Protein AF-A0A4S5CFY2-F1 (afdb_monomer_lite)

Radius of gyration: 29.27 Å; chains: 1; bounding box: 103×54×63 Å

Sequence (196 aa):
MADNGTVHVEPMIAIVEYEGNVALDVEEEQDSEFQDVDRPWKPESIRVATKTFSLRNMLDAIDEGSLDLAPDFQRLQVWKPVQKARLIESVLLQIPLPAFYFAEDRDGTLRVVDGVQRLTTIHDFVRGGSGGSGGFSLEGLAYIDDVTGKHFEELPALWQRRLHNTQIVANVIDPSTPRPVMLDIFKRINTGGTPL

Organism: NCBI:txid2699483

Foldseek 3Di:
DDDDDDDDDDDDDDDDDDDDDDDPPPPPPPPPPPPPPVDVDDPVLWDKDKDKDFLLVLLVCVVVVLEALPPPPDPDDQDDLQRLLVLLVCLLVLPADPAWEWEAAPVRRIYTLPCSNVSLSLNCQQVNPPPDPFHAARDDDDPDPPRHRHGLVRDDPVSNVSNRRRMHIYIYIYNSRDPVVVVVVSVCVVVVNDDD

pLDDT: mean 77.84, std 23.58, range [28.69, 98.44]

Secondary structure (DSSP, 8-state):
---------------------------------------SS-GGG--EEEEEEEHHHHHHHHHTTSEE--GGG--PPPPPHHHHHHHHHHHHTTPPPPPEEEEE-TTS-EEEEE-HHHHHHHHHHHH--TTSSS-----S-SS-GGGTT--GGGS-HHHHHHHHHPEEEEEEE-TTS-HHHHHHHHHHHHTTT---

InterPro domains:
  IPR004919 GmrSD restriction endonucleases, N-terminal domain [PF03235] (57-196)

Structure (mmCIF, N/CA/C/O backbone):
data_AF-A0A4S5CFY2-F1
#
_entry.id   AF-A0A4S5CFY2-F1
#
loop_
_atom_site.group_PDB
_atom_site.id
_atom_site.type_symbol
_atom_site.label_atom_id
_atom_site.label_alt_id
_atom_site.label_comp_id
_atom_site.label_asym_id
_atom_site.label_entity_id
_atom_site.label_seq_id
_atom_site.pdbx_PDB_ins_code
_atom_site.Cartn_x
_atom_site.Cartn_y
_atom_site.Cartn_z
_atom_site.occupancy
_atom_site.B_iso_or_equiv
_atom_site.auth_seq_id
_atom_site.auth_comp_id
_atom_site.auth_asym_id
_atom_site.auth_atom_id
_atom_site.pdbx_PDB_model_num
ATOM 1 N N . MET A 1 1 ? -83.612 -22.049 -28.871 1.00 39.78 1 MET A N 1
ATOM 2 C CA . MET A 1 1 ? -83.873 -21.788 -30.301 1.00 39.78 1 MET A CA 1
ATOM 3 C C . MET A 1 1 ? -82.812 -20.816 -30.778 1.00 39.78 1 MET A C 1
ATOM 5 O O . MET A 1 1 ? -82.818 -19.712 -30.261 1.00 39.78 1 MET A O 1
ATOM 9 N N . ALA A 1 2 ? -81.954 -21.287 -31.695 1.00 41.00 2 ALA A N 1
ATOM 10 C CA . ALA A 1 2 ? -81.025 -20.564 -32.582 1.00 41.00 2 ALA A CA 1
ATOM 11 C C . ALA A 1 2 ? -79.963 -19.621 -31.965 1.00 41.00 2 ALA A C 1
ATOM 13 O O . ALA A 1 2 ? -80.229 -18.941 -30.988 1.00 41.00 2 ALA A O 1
ATOM 14 N N . ASP A 1 3 ? -78.769 -19.434 -32.525 1.00 38.12 3 ASP A N 1
ATOM 15 C CA . ASP A 1 3 ? -77.909 -20.171 -33.467 1.00 38.12 3 ASP A CA 1
ATOM 16 C C . ASP A 1 3 ? -76.586 -19.369 -33.545 1.00 38.12 3 ASP A C 1
ATOM 18 O O . ASP A 1 3 ? -76.590 -18.157 -33.331 1.00 38.12 3 ASP A O 1
ATOM 22 N N . ASN A 1 4 ? -75.500 -20.098 -33.798 1.00 36.22 4 ASN A N 1
ATOM 23 C CA . ASN A 1 4 ? -74.115 -19.773 -34.156 1.00 36.22 4 ASN A CA 1
ATOM 24 C C . ASN A 1 4 ? -73.651 -18.302 -34.207 1.00 36.22 4 ASN A C 1
ATOM 26 O O . ASN A 1 4 ? -74.185 -17.481 -34.943 1.00 36.22 4 ASN A O 1
ATOM 30 N N . GLY A 1 5 ? -72.555 -17.916 -33.547 1.00 38.34 5 GLY A N 1
ATOM 31 C CA . GLY A 1 5 ? -71.385 -18.727 -33.182 1.00 38.34 5 GLY A CA 1
ATOM 32 C C . GLY A 1 5 ? -70.282 -18.547 -34.224 1.00 38.34 5 GLY A C 1
ATOM 33 O O . GLY A 1 5 ? -70.338 -19.093 -35.318 1.00 38.34 5 GLY A O 1
ATOM 34 N N . THR A 1 6 ? -69.323 -17.706 -33.854 1.00 40.38 6 THR A N 1
ATOM 35 C CA . THR A 1 6 ? -68.159 -17.205 -34.587 1.00 40.38 6 THR A CA 1
ATOM 36 C C . THR A 1 6 ? -67.367 -18.264 -35.365 1.00 40.38 6 THR A C 1
ATOM 38 O O . THR A 1 6 ? -67.140 -19.376 -34.897 1.00 40.38 6 THR A O 1
ATOM 41 N N . VAL A 1 7 ? -66.910 -17.862 -36.553 1.00 38.22 7 VAL A N 1
ATOM 42 C CA . VAL A 1 7 ? -66.154 -18.644 -37.542 1.00 38.22 7 VAL A CA 1
ATOM 43 C C . VAL A 1 7 ? -64.839 -19.204 -36.980 1.00 38.22 7 VAL A C 1
ATOM 45 O O . VAL A 1 7 ? -63.978 -18.462 -36.512 1.00 38.22 7 VAL A O 1
ATOM 48 N N . HIS A 1 8 ? -64.701 -20.525 -37.108 1.00 35.28 8 HIS A N 1
ATOM 49 C CA . HIS A 1 8 ? -63.475 -21.313 -36.995 1.00 35.28 8 HIS A CA 1
ATOM 50 C C . HIS A 1 8 ? -62.534 -21.085 -38.182 1.00 35.28 8 HIS A C 1
ATOM 52 O O . HIS A 1 8 ? -62.985 -21.083 -39.324 1.00 35.28 8 HIS A O 1
ATOM 58 N N . VAL A 1 9 ? -61.227 -21.077 -37.913 1.00 35.03 9 VAL A N 1
ATOM 59 C CA . VAL A 1 9 ? -60.202 -21.632 -38.812 1.00 35.03 9 VAL A CA 1
ATOM 60 C C . VAL A 1 9 ? -58.998 -22.073 -37.977 1.00 35.03 9 VAL A C 1
ATOM 62 O O . VAL A 1 9 ? -58.239 -21.246 -37.484 1.00 35.03 9 VAL A O 1
ATOM 65 N N . GLU A 1 10 ? -58.826 -23.385 -37.828 1.00 42.44 10 GLU A N 1
ATOM 66 C CA . GLU A 1 10 ? -57.512 -23.994 -37.594 1.00 42.44 10 GLU A CA 1
ATOM 67 C C . GLU A 1 10 ? -56.981 -24.540 -38.922 1.00 42.44 10 GLU A C 1
ATOM 69 O O . GLU A 1 10 ? -57.774 -24.945 -39.779 1.00 42.44 10 GLU A O 1
ATOM 74 N N . PRO A 1 11 ? -55.653 -24.663 -39.061 1.00 35.09 11 PRO A N 1
ATOM 75 C CA . PRO A 1 11 ? -55.142 -25.833 -39.755 1.00 35.09 11 PRO A CA 1
ATOM 76 C C . PRO A 1 11 ? -54.001 -26.530 -38.997 1.00 35.09 11 PRO A C 1
ATOM 78 O O . PRO A 1 11 ? -52.896 -26.019 -38.864 1.00 35.09 11 PRO A O 1
ATOM 81 N N . MET A 1 12 ? -54.324 -27.741 -38.545 1.00 30.17 12 MET A N 1
ATOM 82 C CA . MET A 1 12 ? -53.720 -29.016 -38.955 1.00 30.17 12 MET A CA 1
ATOM 83 C C . MET A 1 12 ? -52.194 -29.190 -38.831 1.00 30.17 12 MET A C 1
ATOM 85 O O . MET A 1 12 ? -51.410 -28.774 -39.680 1.00 30.17 12 MET A O 1
ATOM 89 N N . ILE A 1 13 ? -51.811 -29.950 -37.801 1.00 33.41 13 ILE A N 1
ATOM 90 C CA . ILE A 1 13 ? -50.496 -30.575 -37.616 1.00 33.41 13 ILE A CA 1
ATOM 91 C C . ILE A 1 13 ? -50.335 -31.737 -38.609 1.00 33.41 13 ILE A C 1
ATOM 93 O O . ILE A 1 13 ? -51.188 -32.623 -38.665 1.00 33.41 13 ILE A O 1
ATOM 97 N N . ALA A 1 14 ? -49.203 -31.780 -39.315 1.00 31.36 14 ALA A N 1
ATOM 98 C CA . ALA A 1 14 ? -48.684 -32.981 -39.965 1.00 31.36 14 ALA A CA 1
ATOM 99 C C . ALA A 1 14 ? -47.208 -33.178 -39.572 1.00 31.36 14 ALA A C 1
ATOM 101 O O . ALA A 1 14 ? -46.390 -32.270 -39.694 1.00 31.36 14 ALA A O 1
ATOM 102 N N . ILE A 1 15 ? -46.923 -34.365 -39.036 1.00 32.56 15 ILE A N 1
ATOM 103 C CA . ILE A 1 15 ? -45.613 -34.908 -38.636 1.00 32.56 15 ILE A CA 1
ATOM 104 C C . ILE A 1 15 ? -44.914 -35.487 -39.883 1.00 32.56 15 ILE A C 1
ATOM 106 O O . ILE A 1 15 ? -45.636 -35.822 -40.821 1.00 32.56 15 ILE A O 1
ATOM 110 N N . VAL A 1 16 ? -43.574 -35.661 -39.820 1.00 30.72 16 VAL A N 1
ATOM 111 C CA . VAL A 1 16 ? -42.619 -36.454 -40.664 1.00 30.72 16 VAL A CA 1
ATOM 112 C C . VAL A 1 16 ? -41.508 -35.512 -41.178 1.00 30.72 16 VAL A C 1
ATOM 114 O O . VAL A 1 16 ? -41.831 -34.469 -41.726 1.00 30.72 16 VAL A O 1
ATOM 117 N N . GLU A 1 17 ? -40.191 -35.713 -41.052 1.00 28.69 17 GLU A N 1
ATOM 118 C CA . GLU A 1 17 ? -39.289 -36.754 -40.528 1.00 28.69 17 GLU A CA 1
ATOM 119 C C . GLU A 1 17 ? -37.898 -36.098 -40.319 1.00 28.69 17 GLU A C 1
ATOM 121 O O . GLU A 1 17 ? -37.585 -35.085 -40.946 1.00 28.69 17 GLU A O 1
ATOM 126 N N . TYR A 1 18 ? -37.069 -36.658 -39.433 1.00 35.78 18 TYR A N 1
ATOM 127 C CA . TYR A 1 18 ? -35.682 -36.239 -39.185 1.00 35.78 18 TYR A CA 1
ATOM 128 C C . TYR A 1 18 ? -34.726 -37.105 -40.030 1.00 35.78 18 TYR A C 1
ATOM 130 O O . TYR A 1 18 ? -34.532 -38.273 -39.710 1.00 35.78 18 TYR A O 1
ATOM 138 N N . GLU A 1 19 ? -34.089 -36.524 -41.044 1.00 30.17 19 GLU A N 1
ATOM 139 C CA . GLU A 1 19 ? -32.848 -36.989 -41.694 1.00 30.17 19 GLU A CA 1
ATOM 140 C C . GLU A 1 19 ? -32.108 -35.699 -42.096 1.00 30.17 19 GLU A C 1
ATOM 142 O O . GLU A 1 19 ? -32.717 -34.795 -42.651 1.00 30.17 19 GLU A O 1
ATOM 147 N N . GLY A 1 20 ? -30.857 -35.404 -41.759 1.00 29.56 20 GLY A N 1
ATOM 148 C CA . GLY A 1 20 ? -29.651 -36.214 -41.749 1.00 29.56 20 GLY A CA 1
ATOM 149 C C . GLY A 1 20 ? -28.564 -35.335 -42.390 1.00 29.56 20 GLY A C 1
ATOM 150 O O . GLY A 1 20 ? -28.693 -34.962 -43.547 1.00 29.56 20 GLY A O 1
ATOM 151 N N . ASN A 1 21 ? -27.538 -34.966 -41.615 1.00 36.97 21 ASN A N 1
ATOM 152 C CA . ASN A 1 21 ? -26.293 -34.285 -42.011 1.00 36.97 21 ASN A CA 1
ATOM 153 C C . ASN A 1 21 ? -26.379 -33.082 -42.973 1.00 36.97 21 ASN A C 1
ATOM 155 O O . ASN A 1 21 ? -26.240 -33.226 -44.185 1.00 36.97 21 ASN A O 1
ATOM 159 N N . VAL A 1 22 ? -26.368 -31.874 -42.404 1.00 32.06 22 VAL A N 1
ATOM 160 C CA . VAL A 1 22 ? -25.706 -30.732 -43.049 1.00 32.06 22 VAL A CA 1
ATOM 161 C C . VAL A 1 22 ? -24.444 -30.458 -42.245 1.00 32.06 22 VAL A C 1
ATOM 163 O O . VAL A 1 22 ? -24.507 -30.241 -41.035 1.00 32.06 22 VAL A O 1
ATOM 166 N N . ALA A 1 23 ? -23.300 -30.597 -42.911 1.00 32.75 23 ALA A N 1
ATOM 167 C CA . ALA A 1 23 ? -21.992 -30.294 -42.363 1.00 32.75 23 ALA A CA 1
ATOM 168 C C . ALA A 1 23 ? -22.003 -28.885 -41.754 1.00 32.75 23 ALA A C 1
ATOM 170 O O . ALA A 1 23 ? -22.494 -27.945 -42.374 1.00 32.75 23 ALA A O 1
ATOM 171 N N . LEU A 1 24 ? -21.488 -28.766 -40.531 1.00 30.75 24 LEU A N 1
ATOM 172 C CA . LEU A 1 24 ? -21.110 -27.480 -39.964 1.00 30.75 24 LEU A CA 1
ATOM 173 C C . LEU A 1 24 ? -20.069 -26.876 -40.907 1.00 30.75 24 LEU A C 1
ATOM 175 O O . LEU A 1 24 ? -18.972 -27.427 -41.026 1.00 30.75 24 LEU A O 1
ATOM 179 N N . ASP A 1 25 ? -20.438 -25.792 -41.587 1.00 33.50 25 ASP A N 1
ATOM 180 C CA . ASP A 1 25 ? -19.475 -24.867 -42.170 1.00 33.50 25 ASP A CA 1
ATOM 181 C C . ASP A 1 25 ? -18.552 -24.445 -41.027 1.00 33.50 25 ASP A C 1
ATOM 183 O O . ASP A 1 25 ? -18.948 -23.751 -40.088 1.00 33.50 25 ASP A O 1
ATOM 187 N N . VAL A 1 26 ? -17.329 -24.964 -41.064 1.00 40.78 26 VAL A N 1
ATOM 188 C CA . VAL A 1 26 ? -16.220 -24.398 -40.316 1.00 40.78 26 VAL A CA 1
ATOM 189 C C . VAL A 1 26 ? -15.984 -23.065 -41.001 1.00 40.78 26 VAL A C 1
ATOM 191 O O . VAL A 1 26 ? -15.427 -23.032 -42.095 1.00 40.78 26 VAL A O 1
ATOM 194 N N . GLU A 1 27 ? -16.500 -21.986 -40.415 1.00 41.28 27 GLU A N 1
ATOM 195 C CA . GLU A 1 27 ? -16.081 -20.643 -40.791 1.00 41.28 27 GLU A CA 1
ATOM 196 C C . GLU A 1 27 ? -14.554 -20.637 -40.677 1.00 41.28 27 GLU A C 1
ATOM 198 O O . GLU A 1 27 ? -14.007 -20.747 -39.578 1.00 41.28 27 GLU A O 1
ATOM 203 N N . GLU A 1 28 ? -13.869 -20.639 -41.824 1.00 37.28 28 GLU A N 1
ATOM 204 C CA . GLU A 1 28 ? -12.432 -20.417 -41.884 1.00 37.28 28 GLU A CA 1
ATOM 205 C C . GLU A 1 28 ? -12.190 -19.092 -41.165 1.00 37.28 28 GLU A C 1
ATOM 207 O O . GLU A 1 28 ? -12.594 -18.030 -41.650 1.00 37.28 28 GLU A O 1
ATOM 212 N N . GLU A 1 29 ? -11.589 -19.163 -39.974 1.00 40.69 29 GLU A N 1
ATOM 213 C CA . GLU A 1 29 ? -11.005 -18.001 -39.326 1.00 40.69 29 GLU A CA 1
ATOM 214 C C . GLU A 1 29 ? -10.079 -17.387 -40.372 1.00 40.69 29 GLU A C 1
ATOM 216 O O . GLU A 1 29 ? -9.045 -17.958 -40.715 1.00 40.69 29 GLU A O 1
ATOM 221 N N . GLN A 1 30 ? -10.503 -16.263 -40.959 1.00 34.03 30 GLN A N 1
ATOM 222 C CA . GLN A 1 30 ? -9.609 -15.442 -41.752 1.00 34.03 30 GLN A CA 1
ATOM 223 C C . GLN A 1 30 ? -8.454 -15.121 -40.821 1.00 34.03 30 GLN A C 1
ATOM 225 O O . GLN A 1 30 ? -8.627 -14.343 -39.880 1.00 34.03 30 GLN A O 1
ATOM 230 N N . ASP A 1 31 ? -7.313 -15.762 -41.074 1.00 37.12 31 ASP A N 1
ATOM 231 C CA . ASP A 1 31 ? -6.012 -15.359 -40.575 1.00 37.12 31 ASP A CA 1
ATOM 232 C C . ASP A 1 31 ? -5.905 -13.868 -40.882 1.00 37.12 31 ASP A C 1
ATOM 234 O O . ASP A 1 31 ? -5.580 -13.457 -42.000 1.00 37.12 31 ASP A O 1
ATOM 238 N N . SER A 1 32 ? -6.275 -13.030 -39.910 1.00 42.88 32 SER A N 1
ATOM 239 C CA . SER A 1 32 ? -6.031 -11.609 -40.005 1.00 42.88 32 SER A CA 1
ATOM 240 C C . SER A 1 32 ? -4.520 -11.525 -40.040 1.00 42.88 32 SER A C 1
ATOM 242 O O . SER A 1 32 ? -3.878 -11.785 -39.019 1.00 42.88 32 SER A O 1
ATOM 244 N N . GLU A 1 33 ? -3.955 -11.264 -41.219 1.00 38.41 33 GLU A N 1
ATOM 245 C CA . GLU A 1 33 ? -2.540 -10.967 -41.370 1.00 38.41 33 GLU A CA 1
ATOM 246 C C . GLU A 1 33 ? -2.195 -9.994 -40.246 1.00 38.41 33 GLU A C 1
ATOM 248 O O . GLU A 1 33 ? -2.702 -8.868 -40.211 1.00 38.41 33 GLU A O 1
ATOM 253 N N . PHE A 1 34 ? -1.423 -10.466 -39.261 1.00 40.75 34 PHE A N 1
ATOM 254 C CA . PHE A 1 34 ? -0.903 -9.611 -38.212 1.00 40.75 34 PHE A CA 1
ATOM 255 C C . PHE A 1 34 ? -0.068 -8.578 -38.949 1.00 40.75 34 PHE A C 1
ATOM 257 O O . PHE A 1 34 ? 1.063 -8.865 -39.335 1.00 40.75 34 PHE A O 1
ATOM 264 N N . GLN A 1 35 ? -0.654 -7.409 -39.214 1.00 40.81 35 GLN A N 1
ATOM 265 C CA . GLN A 1 35 ? 0.075 -6.301 -39.797 1.00 40.81 35 GLN A CA 1
ATOM 266 C C . GLN A 1 35 ? 1.290 -6.114 -38.907 1.00 40.81 35 GLN A C 1
ATOM 268 O O . GLN A 1 35 ? 1.146 -5.963 -37.687 1.00 40.81 35 GLN A O 1
ATOM 273 N N . ASP A 1 36 ? 2.468 -6.223 -39.513 1.00 45.03 36 ASP A N 1
ATOM 274 C CA . ASP A 1 36 ? 3.749 -6.039 -38.855 1.00 45.03 36 ASP A CA 1
ATOM 275 C C . ASP A 1 36 ? 3.819 -4.554 -38.487 1.00 45.03 36 ASP A C 1
ATOM 277 O O . ASP A 1 36 ? 4.332 -3.705 -39.215 1.00 45.03 36 ASP A O 1
ATOM 281 N N . VAL A 1 37 ? 3.126 -4.201 -37.402 1.00 55.09 37 VAL A N 1
ATOM 282 C CA . VAL A 1 37 ? 3.200 -2.882 -36.799 1.00 55.09 37 VAL A CA 1
ATOM 283 C C . VAL A 1 37 ? 4.671 -2.749 -36.468 1.00 55.09 37 VAL A C 1
ATOM 285 O O . VAL A 1 37 ? 5.175 -3.588 -35.725 1.00 55.09 37 VAL A O 1
ATOM 288 N N . ASP A 1 38 ? 5.352 -1.768 -37.053 1.00 53.12 38 ASP A N 1
ATOM 289 C CA . ASP A 1 38 ? 6.770 -1.502 -36.824 1.00 53.12 38 ASP A CA 1
ATOM 290 C C . ASP A 1 38 ? 6.980 -1.255 -35.321 1.00 53.12 38 ASP A C 1
ATOM 292 O O . ASP A 1 38 ? 6.804 -0.151 -34.802 1.00 53.12 38 ASP A O 1
ATOM 296 N N . ARG A 1 39 ? 7.196 -2.342 -34.573 1.00 62.66 39 ARG A N 1
ATOM 297 C CA . ARG A 1 39 ? 7.362 -2.337 -33.126 1.00 62.66 39 ARG A CA 1
ATOM 298 C C . ARG A 1 39 ? 8.851 -2.127 -32.905 1.00 62.66 39 ARG A C 1
ATOM 300 O O . ARG A 1 39 ? 9.627 -3.035 -33.201 1.00 62.66 39 ARG A O 1
ATOM 307 N N . PRO A 1 40 ? 9.290 -1.005 -32.308 1.00 67.50 40 PRO A N 1
ATOM 308 C CA . PRO A 1 40 ? 10.708 -0.775 -32.034 1.00 67.50 40 PRO A CA 1
ATOM 309 C C . PRO A 1 40 ? 11.290 -1.709 -30.949 1.00 67.50 40 PRO A C 1
ATOM 311 O O . PRO A 1 40 ? 12.369 -1.455 -30.416 1.00 67.50 40 PRO A O 1
ATOM 314 N N . TRP A 1 41 ? 10.585 -2.783 -30.583 1.00 74.56 41 TRP A N 1
ATOM 315 C CA . TRP A 1 41 ? 10.966 -3.762 -29.575 1.00 74.56 41 TRP A CA 1
ATOM 316 C C . TRP A 1 41 ? 10.485 -5.160 -29.960 1.00 74.56 41 TRP A C 1
ATOM 318 O O . TRP A 1 41 ? 9.468 -5.333 -30.631 1.00 74.56 41 TRP A O 1
ATOM 328 N N . LYS A 1 42 ? 11.184 -6.175 -29.449 1.00 78.88 42 LYS A N 1
ATOM 329 C CA . LYS A 1 42 ? 10.779 -7.573 -29.605 1.00 78.88 42 LYS A CA 1
ATOM 330 C C . LYS A 1 42 ? 9.993 -8.059 -28.380 1.00 78.88 42 LYS A C 1
ATOM 332 O O . LYS A 1 42 ? 10.368 -7.678 -27.265 1.00 78.88 42 LYS A O 1
ATOM 337 N N . PRO A 1 43 ? 8.941 -8.884 -28.525 1.00 77.38 43 PRO A N 1
ATOM 338 C CA . PRO A 1 43 ? 8.153 -9.388 -27.394 1.00 77.38 43 PRO A CA 1
ATOM 339 C C . PRO A 1 43 ? 8.980 -10.062 -26.287 1.00 77.38 43 PRO A C 1
ATOM 341 O O . PRO A 1 43 ? 8.668 -9.911 -25.110 1.00 77.38 43 PRO A O 1
ATOM 344 N N . GLU A 1 44 ? 10.084 -10.726 -26.634 1.00 81.75 44 GLU A N 1
ATOM 345 C CA . GLU A 1 44 ? 10.959 -11.454 -25.698 1.00 81.75 44 GLU A CA 1
ATOM 346 C C . GLU A 1 44 ? 11.750 -10.522 -24.764 1.00 81.75 44 GLU A C 1
ATOM 348 O O . GLU A 1 44 ? 12.375 -10.972 -23.803 1.00 81.75 44 GLU A O 1
ATOM 353 N N . SER A 1 45 ? 11.742 -9.216 -25.046 1.00 83.94 45 SER A N 1
ATOM 354 C CA . SER A 1 45 ? 12.340 -8.196 -24.179 1.00 83.94 45 SER A CA 1
ATOM 355 C C . SER A 1 45 ? 11.440 -7.789 -23.008 1.00 83.94 45 SER A C 1
ATOM 357 O O . SER A 1 45 ? 11.904 -7.089 -22.113 1.00 83.94 45 SER A O 1
ATOM 359 N N . ILE A 1 46 ? 10.176 -8.228 -22.983 1.00 87.88 46 ILE A N 1
ATOM 360 C CA . ILE A 1 46 ? 9.243 -7.943 -21.890 1.00 87.88 46 ILE A CA 1
ATOM 361 C C . ILE A 1 46 ? 9.481 -8.939 -20.762 1.00 87.88 46 ILE A C 1
ATOM 363 O O . ILE A 1 46 ? 9.301 -10.144 -20.933 1.00 87.88 46 ILE A O 1
ATOM 367 N N . ARG A 1 47 ? 9.854 -8.434 -19.586 1.00 91.69 47 ARG A N 1
ATOM 368 C CA . ARG A 1 47 ? 10.083 -9.262 -18.399 1.00 91.69 47 ARG A CA 1
ATOM 369 C C . ARG A 1 47 ? 9.257 -8.740 -17.235 1.00 91.69 47 ARG A C 1
ATOM 371 O O . ARG A 1 47 ? 9.440 -7.610 -16.789 1.00 91.69 47 ARG A O 1
ATOM 378 N N . VAL A 1 48 ? 8.355 -9.586 -16.747 1.00 93.50 48 VAL A N 1
ATOM 379 C CA . VAL A 1 48 ? 7.514 -9.318 -15.579 1.00 93.50 48 VAL A CA 1
ATOM 380 C C . VAL A 1 48 ? 7.632 -10.498 -14.626 1.00 93.50 48 VAL A C 1
ATOM 382 O O . VAL A 1 48 ? 7.464 -11.644 -15.042 1.00 93.50 48 VAL A O 1
ATOM 385 N N . ALA A 1 49 ? 7.920 -10.226 -13.358 1.00 95.69 49 ALA A N 1
ATOM 386 C CA . ALA A 1 49 ? 7.999 -11.237 -12.312 1.00 95.69 49 ALA A CA 1
ATOM 387 C C . ALA A 1 49 ? 6.940 -10.981 -11.240 1.00 95.69 49 ALA A C 1
ATOM 389 O O . ALA A 1 49 ? 6.794 -9.860 -10.757 1.00 95.69 49 ALA A O 1
ATOM 390 N N . THR A 1 50 ? 6.229 -12.025 -10.822 1.00 97.12 50 THR A N 1
ATOM 391 C CA . THR A 1 50 ? 5.329 -11.940 -9.670 1.00 97.12 50 THR A CA 1
ATOM 392 C C . THR A 1 50 ? 6.140 -12.081 -8.383 1.00 97.12 50 THR A C 1
ATOM 394 O O . THR A 1 50 ? 6.811 -13.089 -8.168 1.00 97.12 50 THR A O 1
ATOM 397 N N . LYS A 1 51 ? 6.083 -11.061 -7.526 1.00 97.56 51 LYS A N 1
ATOM 398 C CA . LYS A 1 51 ? 6.743 -10.993 -6.217 1.00 97.56 51 LYS A CA 1
ATOM 399 C C . LYS A 1 51 ? 5.686 -10.803 -5.122 1.00 97.56 51 LYS A C 1
ATOM 401 O O . LYS A 1 51 ? 4.601 -10.274 -5.371 1.00 97.56 51 LYS A O 1
ATOM 406 N N . THR A 1 52 ? 5.999 -11.225 -3.902 1.00 97.75 52 THR A N 1
ATOM 407 C CA . THR A 1 52 ? 5.160 -10.991 -2.718 1.00 97.75 52 THR A CA 1
ATOM 408 C C . THR A 1 52 ? 5.881 -10.092 -1.730 1.00 97.75 52 THR A C 1
ATOM 410 O O . THR A 1 52 ? 7.063 -10.306 -1.465 1.00 97.75 52 THR A O 1
ATOM 413 N N . PHE A 1 53 ? 5.164 -9.133 -1.153 1.00 97.94 53 PHE A N 1
ATOM 414 C CA . PHE A 1 53 ? 5.711 -8.193 -0.179 1.00 97.94 53 PHE A CA 1
ATOM 415 C C . PHE A 1 53 ? 4.823 -8.127 1.056 1.00 97.94 53 PHE A C 1
ATOM 417 O O . PHE A 1 53 ? 3.599 -8.115 0.933 1.00 97.94 53 PHE A O 1
ATOM 424 N N . SER A 1 54 ? 5.413 -8.023 2.249 1.00 98.44 54 SER A N 1
ATOM 425 C CA . SER A 1 54 ? 4.625 -7.651 3.425 1.00 98.44 54 SER A CA 1
ATOM 426 C C . SER A 1 54 ? 4.242 -6.173 3.351 1.00 98.44 54 SER A C 1
ATOM 428 O O . SER A 1 54 ? 5.020 -5.356 2.853 1.00 98.44 54 SER A O 1
ATOM 430 N N . LEU A 1 55 ? 3.076 -5.805 3.889 1.00 98.25 55 LEU A N 1
ATOM 431 C CA . LEU A 1 55 ? 2.704 -4.394 3.994 1.00 98.25 55 LEU A CA 1
ATOM 432 C C . LEU A 1 55 ? 3.739 -3.610 4.799 1.00 98.25 55 LEU A C 1
ATOM 434 O O . LEU A 1 55 ? 4.088 -2.516 4.383 1.00 98.25 55 LEU A O 1
ATOM 438 N N . ARG A 1 56 ? 4.301 -4.174 5.879 1.00 98.38 56 ARG A N 1
ATOM 439 C CA . ARG A 1 56 ? 5.414 -3.535 6.602 1.00 98.38 56 ARG A CA 1
ATOM 440 C C . ARG A 1 56 ? 6.562 -3.158 5.665 1.00 98.38 56 ARG A C 1
ATOM 442 O O . ARG A 1 56 ? 6.944 -1.999 5.658 1.00 98.38 56 ARG A O 1
ATOM 449 N N . ASN A 1 57 ? 7.055 -4.094 4.851 1.00 98.44 57 ASN A N 1
ATOM 450 C CA . ASN A 1 57 ? 8.166 -3.802 3.941 1.00 98.44 57 ASN A CA 1
ATOM 451 C C . ASN A 1 57 ? 7.819 -2.714 2.923 1.00 98.44 57 ASN A C 1
ATOM 453 O O . ASN A 1 57 ? 8.682 -1.920 2.584 1.00 98.44 57 ASN A O 1
ATOM 457 N N . MET A 1 58 ? 6.577 -2.666 2.440 1.00 98.25 58 MET A N 1
ATOM 458 C CA . MET A 1 58 ? 6.153 -1.618 1.508 1.00 98.25 58 MET A CA 1
ATOM 459 C C . MET A 1 58 ? 6.041 -0.255 2.178 1.00 98.25 58 MET A C 1
ATOM 461 O O . MET A 1 58 ? 6.423 0.738 1.576 1.00 98.25 58 MET A O 1
ATOM 465 N N . LEU A 1 59 ? 5.547 -0.203 3.415 1.00 97.12 59 LEU A N 1
ATOM 466 C CA . LEU A 1 59 ? 5.493 1.039 4.181 1.00 97.12 59 LEU A CA 1
ATOM 467 C C . LEU A 1 59 ? 6.893 1.571 4.478 1.00 97.12 59 LEU A C 1
ATOM 469 O O . LEU A 1 59 ? 7.152 2.740 4.228 1.00 97.12 59 LEU A O 1
ATOM 473 N N . ASP A 1 60 ? 7.793 0.699 4.930 1.00 97.62 60 ASP A N 1
ATOM 474 C CA . ASP A 1 60 ? 9.182 1.067 5.201 1.00 97.62 60 ASP A CA 1
ATOM 475 C C . ASP A 1 60 ? 9.880 1.529 3.902 1.00 97.62 60 ASP A C 1
ATOM 477 O O . ASP A 1 60 ? 10.551 2.554 3.895 1.00 97.62 60 ASP A O 1
ATOM 481 N N . ALA A 1 61 ? 9.630 0.862 2.767 1.00 97.69 61 ALA A N 1
ATOM 482 C CA . ALA A 1 61 ? 10.170 1.275 1.470 1.00 97.69 61 ALA A CA 1
ATOM 483 C C . ALA A 1 61 ? 9.651 2.647 0.995 1.00 97.69 61 ALA A C 1
ATOM 485 O O . ALA A 1 61 ? 10.392 3.399 0.361 1.00 97.69 61 ALA A O 1
ATOM 486 N N . ILE A 1 62 ? 8.394 2.995 1.298 1.00 96.06 62 ILE A N 1
ATOM 487 C CA . ILE A 1 62 ? 7.849 4.339 1.033 1.00 96.06 62 ILE A CA 1
ATOM 488 C C . ILE A 1 62 ? 8.563 5.370 1.911 1.00 96.06 62 ILE A C 1
ATOM 490 O O . ILE A 1 62 ? 9.006 6.398 1.402 1.00 96.06 62 ILE A O 1
ATOM 494 N N . ASP A 1 63 ? 8.703 5.083 3.208 1.00 94.56 63 ASP A N 1
ATOM 495 C CA . ASP A 1 63 ? 9.354 5.972 4.178 1.00 94.56 63 ASP A CA 1
ATOM 496 C C . ASP A 1 63 ? 10.833 6.228 3.813 1.00 94.56 63 ASP A C 1
ATOM 498 O O . ASP A 1 63 ? 11.336 7.342 3.961 1.00 94.56 63 ASP A O 1
ATOM 502 N N . GLU A 1 64 ? 11.522 5.210 3.293 1.00 95.81 64 GLU A N 1
ATOM 503 C CA . GLU A 1 64 ? 12.918 5.269 2.840 1.00 95.81 64 GLU A CA 1
ATOM 504 C C . GLU A 1 64 ? 13.091 5.879 1.435 1.00 95.81 64 GLU A C 1
ATOM 506 O O . GLU A 1 64 ? 14.215 6.166 1.022 1.00 95.81 64 GLU A O 1
ATOM 511 N N . GLY A 1 65 ? 12.002 6.063 0.682 1.00 94.38 65 GLY A N 1
ATOM 512 C CA . GLY A 1 65 ? 12.034 6.527 -0.709 1.00 94.38 65 GLY A CA 1
ATOM 513 C C . GLY A 1 65 ? 12.491 5.473 -1.726 1.00 94.38 65 GLY A C 1
ATOM 514 O O . GLY A 1 65 ? 12.741 5.813 -2.881 1.00 94.38 65 GLY A O 1
ATOM 515 N N . SER A 1 66 ? 12.589 4.201 -1.329 1.00 96.75 66 SER A N 1
ATOM 516 C CA . SER A 1 66 ? 12.895 3.078 -2.227 1.00 96.75 66 SER A CA 1
ATOM 517 C C . SER A 1 66 ? 11.658 2.541 -2.966 1.00 96.75 66 SER A C 1
ATOM 519 O O . SER A 1 66 ? 11.804 1.810 -3.948 1.00 96.75 66 SER A O 1
ATOM 521 N N . LEU A 1 67 ? 10.449 2.947 -2.549 1.00 96.69 67 LEU A N 1
ATOM 522 C CA . LEU A 1 67 ? 9.188 2.772 -3.274 1.00 96.69 67 LEU A CA 1
ATOM 523 C C . LEU A 1 67 ? 8.524 4.132 -3.555 1.00 96.69 67 LEU A C 1
ATOM 525 O O . LEU A 1 67 ? 7.930 4.752 -2.675 1.00 96.69 67 LEU A O 1
ATOM 529 N N . ASP A 1 68 ? 8.583 4.568 -4.810 1.00 93.25 68 ASP A N 1
ATOM 530 C CA . ASP A 1 68 ? 7.987 5.803 -5.316 1.00 93.25 68 ASP A CA 1
ATOM 531 C C . ASP A 1 68 ? 6.492 5.608 -5.631 1.00 93.25 68 ASP A C 1
ATOM 533 O O . ASP A 1 68 ? 6.112 4.819 -6.505 1.00 93.25 68 ASP A O 1
ATOM 537 N N . LEU A 1 69 ? 5.631 6.360 -4.937 1.00 88.19 69 LEU A N 1
ATOM 538 C CA . LEU A 1 69 ? 4.178 6.372 -5.155 1.00 88.19 69 LEU A CA 1
ATOM 539 C C . LEU A 1 69 ? 3.740 7.177 -6.400 1.00 88.19 69 LEU A C 1
ATOM 541 O O . LEU A 1 69 ? 2.540 7.280 -6.644 1.00 88.19 69 LEU A O 1
ATOM 545 N N . ALA A 1 70 ? 4.678 7.715 -7.192 1.00 70.62 70 ALA A N 1
ATOM 546 C CA . ALA A 1 70 ? 4.485 8.359 -8.499 1.00 70.62 70 ALA A CA 1
ATOM 547 C C . ALA A 1 70 ? 3.216 9.235 -8.619 1.00 70.62 70 ALA A C 1
ATOM 549 O O . ALA A 1 70 ? 2.346 8.965 -9.458 1.00 70.62 70 ALA A O 1
ATOM 550 N N . PRO A 1 71 ? 3.099 10.310 -7.817 1.00 59.03 71 PRO A N 1
ATOM 551 C CA . PRO A 1 71 ? 1.896 11.143 -7.761 1.00 59.03 71 PRO A CA 1
ATOM 552 C C . PRO A 1 71 ? 1.586 11.901 -9.068 1.00 59.03 71 PRO A C 1
ATOM 554 O O . PRO A 1 71 ? 0.447 12.319 -9.272 1.00 59.03 71 PRO A O 1
ATOM 557 N N . ASP A 1 72 ? 2.560 12.054 -9.971 1.00 53.34 72 ASP A N 1
ATOM 558 C CA . ASP A 1 72 ? 2.495 13.035 -11.065 1.00 53.34 72 ASP A CA 1
ATOM 559 C C . ASP A 1 72 ? 1.814 12.550 -12.358 1.00 53.34 72 ASP A C 1
ATOM 561 O O . ASP A 1 72 ? 1.532 13.357 -13.246 1.00 53.34 72 ASP A O 1
ATOM 565 N N . PHE A 1 73 ? 1.512 11.255 -12.503 1.00 49.91 73 PHE A N 1
ATOM 566 C CA . PHE A 1 73 ? 1.051 10.712 -13.792 1.00 49.91 73 PHE A CA 1
ATOM 567 C C . PHE A 1 73 ? -0.467 10.588 -13.957 1.00 49.91 73 PHE A C 1
ATOM 569 O O . PHE A 1 73 ? -0.929 10.227 -15.041 1.00 49.91 73 PHE A O 1
ATOM 576 N N . GLN A 1 74 ? -1.271 10.895 -12.936 1.00 53.34 74 GLN A N 1
ATOM 577 C CA . GLN A 1 74 ? -2.718 10.688 -13.006 1.00 53.34 74 GLN A CA 1
ATOM 578 C C . GLN A 1 74 ? -3.498 11.722 -12.186 1.00 53.34 74 GLN A C 1
ATOM 580 O O . GLN A 1 74 ? -3.194 11.983 -11.025 1.00 53.34 74 GLN A O 1
ATOM 585 N N . ARG A 1 75 ? -4.605 12.236 -12.745 1.00 60.94 75 ARG A N 1
ATOM 586 C CA . ARG A 1 75 ? -5.709 12.795 -11.944 1.00 60.94 75 ARG A CA 1
ATOM 587 C C . ARG A 1 75 ? -6.419 11.636 -11.239 1.00 60.94 75 ARG A C 1
ATOM 589 O O . ARG A 1 75 ? -7.521 11.252 -11.629 1.00 60.94 75 ARG A O 1
ATOM 596 N N . LEU A 1 76 ? -5.760 11.028 -10.255 1.00 63.66 76 LEU A N 1
ATOM 597 C CA . LEU A 1 76 ? -6.366 9.971 -9.457 1.00 63.66 76 LEU A CA 1
ATOM 598 C C . LEU A 1 76 ? -7.574 10.550 -8.725 1.00 63.66 76 LEU A C 1
ATOM 600 O O . LEU A 1 76 ? -7.483 11.579 -8.056 1.00 63.66 76 LEU A O 1
ATOM 604 N N . GLN A 1 77 ? -8.718 9.883 -8.858 1.00 68.25 77 GLN A N 1
ATOM 605 C CA . GLN A 1 77 ? -9.869 10.181 -8.019 1.00 68.25 77 GLN A CA 1
ATOM 606 C C . GLN A 1 77 ? -9.469 9.942 -6.564 1.00 68.25 77 GLN A C 1
ATOM 608 O O . GLN A 1 77 ? -9.089 8.831 -6.190 1.00 68.25 77 GLN A O 1
ATOM 613 N N . VAL A 1 78 ? -9.549 10.994 -5.753 1.00 80.88 78 VAL A N 1
ATOM 614 C CA . VAL A 1 78 ? -9.260 10.908 -4.323 1.00 80.88 78 VAL A CA 1
ATOM 615 C C . VAL A 1 78 ? -10.321 10.027 -3.676 1.00 80.88 78 VAL A C 1
ATOM 617 O O . VAL A 1 78 ? -11.520 10.295 -3.782 1.00 80.88 78 VAL A O 1
ATOM 620 N N . TRP A 1 79 ? -9.884 8.962 -3.009 1.00 89.38 79 TRP A N 1
ATOM 621 C CA . TRP A 1 79 ? -10.791 8.091 -2.276 1.00 89.38 79 TRP A CA 1
ATOM 622 C C . TRP A 1 79 ? -11.483 8.832 -1.135 1.00 89.38 79 TRP A C 1
ATOM 624 O O . TRP A 1 79 ? -10.850 9.521 -0.332 1.00 89.38 79 TRP A O 1
ATOM 634 N N . LYS A 1 80 ? -12.800 8.638 -1.033 1.00 90.81 80 LYS A N 1
ATOM 635 C CA . LYS A 1 80 ? -13.601 9.125 0.094 1.00 90.81 80 LYS A CA 1
ATOM 636 C C . LYS A 1 80 ? -13.196 8.395 1.385 1.00 90.81 80 LYS A C 1
ATOM 638 O O . LYS A 1 80 ? -12.779 7.237 1.307 1.00 90.81 80 LYS A O 1
ATOM 643 N N . PRO A 1 81 ? -13.409 8.993 2.573 1.00 90.69 81 PRO A N 1
ATOM 644 C CA . PRO A 1 81 ? -13.061 8.368 3.854 1.00 90.69 81 PRO A CA 1
ATOM 645 C C . PRO A 1 81 ? -13.593 6.937 4.019 1.00 90.69 81 PRO A C 1
ATOM 647 O O . PRO A 1 81 ? -12.852 6.045 4.415 1.00 90.69 81 PRO A O 1
ATOM 650 N N . VAL A 1 82 ? -14.838 6.681 3.600 1.00 91.12 82 VAL A N 1
ATOM 651 C CA . VAL A 1 82 ? -15.433 5.334 3.650 1.00 91.12 82 VAL A CA 1
ATOM 652 C C . VAL A 1 82 ? -14.662 4.338 2.778 1.00 91.12 82 VAL A C 1
ATOM 654 O O . VAL A 1 82 ? -14.422 3.217 3.204 1.00 91.12 82 VAL A O 1
ATOM 657 N N . GLN A 1 83 ? -14.221 4.723 1.576 1.00 93.12 83 GLN A N 1
ATOM 658 C CA . GLN A 1 83 ? -13.435 3.830 0.712 1.00 93.12 83 GLN A CA 1
ATOM 659 C C . GLN A 1 83 ? -12.088 3.489 1.354 1.00 93.12 83 GLN A C 1
ATOM 661 O O . GLN A 1 83 ? -11.666 2.333 1.319 1.00 93.12 83 GLN A O 1
ATOM 666 N N . LYS A 1 84 ? -11.452 4.480 1.996 1.00 94.88 84 LYS A N 1
ATOM 667 C CA . LYS A 1 84 ? -10.220 4.271 2.758 1.00 94.88 84 LYS A CA 1
ATOM 668 C C . LYS A 1 84 ? -10.435 3.280 3.908 1.00 94.88 84 LYS A C 1
ATOM 670 O O . LYS A 1 84 ? -9.706 2.297 4.007 1.00 94.88 84 LYS A O 1
ATOM 675 N N . ALA A 1 85 ? -11.479 3.478 4.715 1.00 95.25 85 ALA A N 1
ATOM 676 C CA . ALA A 1 85 ? -11.812 2.595 5.833 1.00 95.25 85 ALA A CA 1
ATOM 677 C C . ALA A 1 85 ? -12.123 1.155 5.381 1.00 95.25 85 ALA A C 1
ATOM 679 O O . ALA A 1 85 ? -11.643 0.204 5.992 1.00 95.25 85 ALA A O 1
ATOM 680 N N . ARG A 1 86 ? -12.842 0.977 4.264 1.00 95.06 86 ARG A N 1
ATOM 681 C CA . ARG A 1 86 ? -13.151 -0.346 3.686 1.00 95.06 86 ARG A CA 1
ATOM 682 C C . ARG A 1 86 ? -11.925 -1.111 3.210 1.00 95.06 86 ARG A C 1
ATOM 684 O O . ARG A 1 86 ? -11.880 -2.336 3.337 1.00 95.06 86 ARG A O 1
ATOM 691 N N . LEU A 1 87 ? -10.923 -0.409 2.680 1.00 97.00 87 LEU A N 1
ATOM 692 C CA . LEU A 1 87 ? -9.649 -1.040 2.355 1.00 97.00 87 LEU A CA 1
ATOM 693 C C . LEU A 1 87 ? -8.966 -1.559 3.622 1.00 97.00 87 LEU A C 1
ATOM 695 O O . LEU A 1 87 ? -8.544 -2.714 3.643 1.00 97.00 87 LEU A O 1
ATOM 699 N N . ILE A 1 88 ? -8.875 -0.735 4.672 1.00 97.62 88 ILE A N 1
ATOM 700 C CA . ILE A 1 88 ? -8.258 -1.165 5.932 1.00 97.62 88 ILE A CA 1
ATOM 701 C C . ILE A 1 88 ? -9.032 -2.342 6.534 1.00 97.62 88 ILE A C 1
ATOM 703 O O . ILE A 1 88 ? -8.419 -3.329 6.928 1.00 97.62 88 ILE A O 1
ATOM 707 N N . GLU A 1 89 ? -10.365 -2.299 6.523 1.00 96.75 89 GLU A N 1
ATOM 708 C CA . GLU A 1 89 ? -11.212 -3.413 6.959 1.00 96.75 89 GLU A CA 1
ATOM 709 C C . GLU A 1 89 ? -10.887 -4.705 6.202 1.00 96.75 89 GLU A C 1
ATOM 711 O O . GLU A 1 89 ? -10.693 -5.745 6.822 1.00 96.75 89 GLU A O 1
ATOM 716 N N . SER A 1 90 ? -10.741 -4.633 4.877 1.00 97.19 90 SER A N 1
ATOM 717 C CA . SER A 1 90 ? -10.376 -5.787 4.046 1.00 97.19 90 SER A CA 1
ATOM 718 C C . SER A 1 90 ? -9.020 -6.373 4.451 1.00 97.19 90 SER A C 1
ATOM 720 O O . SER A 1 90 ? -8.886 -7.589 4.584 1.00 97.19 90 SER A O 1
ATOM 722 N N . VAL A 1 91 ? -8.031 -5.515 4.725 1.00 97.75 91 VAL A N 1
ATOM 723 C CA . VAL A 1 91 ? -6.704 -5.930 5.211 1.00 97.75 91 VAL A CA 1
ATOM 724 C C . VAL A 1 91 ? -6.803 -6.602 6.584 1.00 97.75 91 VAL A C 1
ATOM 726 O O . VAL A 1 91 ? -6.230 -7.673 6.794 1.00 97.75 91 VAL A O 1
ATOM 729 N N . LEU A 1 92 ? -7.568 -6.030 7.518 1.00 96.62 92 LEU A N 1
ATOM 730 C CA . LEU A 1 92 ? -7.784 -6.622 8.841 1.00 96.62 92 LEU A CA 1
ATOM 731 C C . LEU A 1 92 ? -8.544 -7.957 8.751 1.00 96.62 92 LEU A C 1
ATOM 733 O O . LEU A 1 92 ? -8.232 -8.897 9.484 1.00 96.62 92 LEU A O 1
ATOM 737 N N . LEU A 1 93 ? -9.482 -8.097 7.818 1.00 96.00 93 LEU A N 1
ATOM 738 C CA . LEU A 1 93 ? -10.192 -9.350 7.544 1.00 96.00 93 LEU A CA 1
ATOM 739 C C . LEU A 1 93 ? -9.360 -10.373 6.754 1.00 96.00 93 LEU A C 1
ATOM 741 O O . LEU A 1 93 ? -9.820 -11.493 6.555 1.00 96.00 93 LEU A O 1
ATOM 745 N N . GLN A 1 94 ? -8.138 -10.025 6.336 1.00 95.44 94 GLN A N 1
ATOM 746 C CA . GLN A 1 94 ? -7.280 -10.853 5.478 1.00 95.44 94 GLN A CA 1
ATOM 747 C C . GLN A 1 94 ? -7.930 -11.208 4.132 1.00 95.44 94 GLN A C 1
ATOM 749 O O . GLN A 1 94 ? -7.654 -12.259 3.553 1.00 95.44 94 GLN A O 1
ATOM 754 N N . ILE A 1 95 ? -8.782 -10.319 3.623 1.00 95.88 95 ILE A N 1
ATOM 755 C CA . ILE A 1 95 ? -9.338 -10.431 2.278 1.00 95.88 95 ILE A CA 1
ATOM 756 C C . ILE A 1 95 ? -8.226 -10.061 1.283 1.00 95.88 95 ILE A C 1
ATOM 758 O O . ILE A 1 95 ? -7.632 -8.985 1.418 1.00 95.88 95 ILE A O 1
ATOM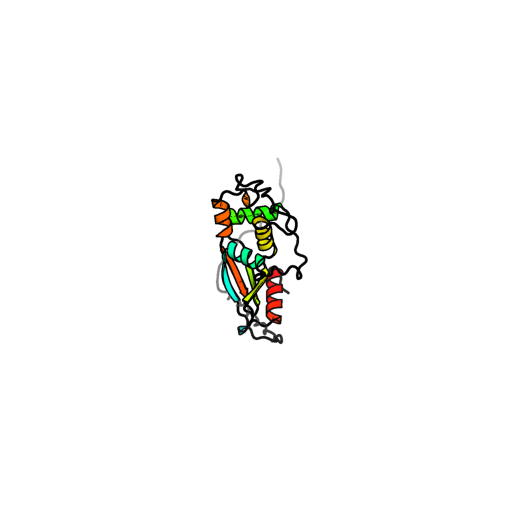 762 N N . PRO A 1 96 ? -7.922 -10.915 0.287 1.00 91.19 96 PRO A N 1
ATOM 763 C CA . PRO A 1 96 ? -6.900 -10.619 -0.708 1.00 91.19 96 PRO A CA 1
ATOM 764 C C . PRO A 1 96 ? -7.185 -9.310 -1.445 1.00 91.19 96 PRO A C 1
ATOM 766 O O . PRO A 1 96 ? -8.279 -9.094 -1.967 1.00 91.19 96 PRO A O 1
ATOM 769 N N . LEU A 1 97 ? -6.178 -8.443 -1.510 1.00 95.12 97 LEU A N 1
ATOM 770 C CA . LEU A 1 97 ? -6.239 -7.245 -2.339 1.00 95.12 97 LEU A CA 1
ATOM 771 C C . LEU A 1 97 ? -5.970 -7.620 -3.805 1.00 95.12 97 LEU A C 1
ATOM 773 O O . LEU A 1 97 ? -5.245 -8.586 -4.056 1.00 95.12 97 LEU A O 1
ATOM 777 N N . PRO A 1 98 ? -6.482 -6.844 -4.781 1.00 94.75 98 PRO A N 1
ATOM 778 C CA . PRO A 1 98 ? -6.076 -7.002 -6.175 1.00 94.75 98 PRO A CA 1
ATOM 779 C C . PRO A 1 98 ? -4.548 -6.967 -6.322 1.00 94.75 98 PRO A C 1
ATOM 781 O O . PRO A 1 98 ? -3.855 -6.365 -5.495 1.00 94.75 98 PRO A O 1
ATOM 784 N N . ALA A 1 99 ? -4.006 -7.570 -7.378 1.00 94.44 99 ALA A N 1
ATOM 785 C CA . ALA A 1 99 ? -2.569 -7.492 -7.623 1.00 94.44 99 ALA A CA 1
ATOM 786 C C . ALA A 1 99 ? -2.114 -6.026 -7.737 1.00 94.44 99 ALA A C 1
ATOM 788 O O . ALA A 1 99 ? -2.864 -5.153 -8.180 1.00 94.44 99 ALA A O 1
ATOM 789 N N . PHE A 1 100 ? -0.894 -5.761 -7.294 1.00 95.12 100 PHE A N 1
ATOM 790 C CA . PHE A 1 100 ? -0.198 -4.502 -7.524 1.00 95.12 100 PHE A CA 1
ATOM 791 C C . PHE A 1 100 ? 0.666 -4.626 -8.777 1.00 95.12 100 PHE A C 1
ATOM 793 O O . PHE A 1 100 ? 1.035 -5.731 -9.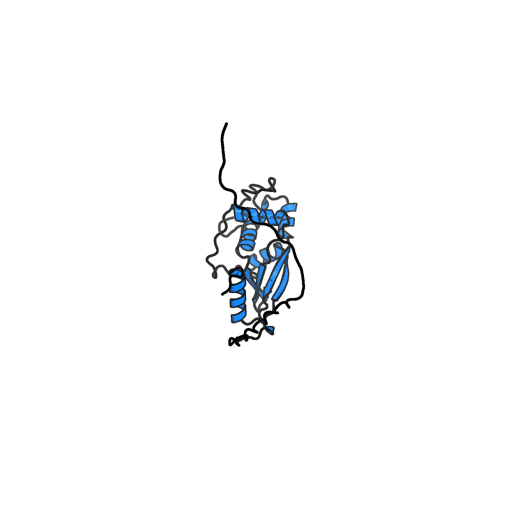183 1.00 95.12 100 PHE A O 1
ATOM 800 N N . TYR A 1 101 ? 1.017 -3.495 -9.375 1.00 94.12 101 TYR A N 1
ATOM 801 C CA . TYR A 1 101 ? 1.977 -3.457 -10.473 1.00 94.12 101 TYR A CA 1
ATOM 802 C C . TYR A 1 101 ? 3.054 -2.442 -10.154 1.00 94.12 101 TYR A C 1
ATOM 804 O O . TYR A 1 101 ? 2.736 -1.291 -9.855 1.00 94.12 101 TYR A O 1
ATOM 812 N N . PHE A 1 102 ? 4.310 -2.872 -10.236 1.00 95.25 102 PHE A N 1
ATOM 813 C CA . PHE A 1 102 ? 5.477 -2.028 -10.009 1.00 95.25 102 PHE A CA 1
ATOM 814 C C . PHE A 1 102 ? 6.385 -2.046 -11.235 1.00 95.25 102 PHE A C 1
ATOM 816 O O . PHE A 1 102 ? 6.423 -3.026 -11.979 1.00 95.25 102 PHE A O 1
ATOM 823 N N . ALA A 1 103 ? 7.144 -0.977 -11.423 1.00 93.94 103 ALA A N 1
ATOM 824 C CA . ALA A 1 103 ? 8.289 -0.953 -12.317 1.00 93.94 103 ALA A CA 1
ATOM 825 C C . ALA A 1 103 ? 9.555 -0.788 -11.487 1.00 93.94 103 ALA A C 1
ATOM 827 O O . ALA A 1 103 ? 9.609 0.073 -10.614 1.00 93.94 103 ALA A O 1
ATOM 828 N N . GLU A 1 104 ? 10.541 -1.632 -11.747 1.00 95.69 104 GLU A N 1
ATOM 829 C CA . GLU A 1 104 ? 11.843 -1.593 -11.091 1.00 95.69 104 GLU A CA 1
ATOM 830 C C . GLU A 1 104 ? 12.810 -0.772 -11.951 1.00 95.69 104 GLU A C 1
ATOM 832 O O . GLU A 1 104 ? 12.839 -0.921 -13.176 1.00 95.69 104 GLU A O 1
ATOM 837 N N . ASP A 1 105 ? 13.564 0.130 -11.325 1.00 93.00 105 ASP A N 1
ATOM 838 C CA . ASP A 1 105 ? 14.650 0.868 -11.971 1.00 93.00 105 ASP A CA 1
ATOM 839 C C . ASP A 1 105 ? 15.991 0.140 -11.759 1.00 93.00 105 ASP A C 1
ATOM 841 O O . ASP A 1 105 ? 16.110 -0.807 -10.979 1.00 93.00 105 ASP A O 1
ATOM 845 N N . ARG A 1 106 ? 17.032 0.549 -12.484 1.00 92.94 106 ARG A N 1
ATOM 846 C CA . ARG A 1 106 ? 18.351 -0.107 -12.479 1.00 92.94 106 ARG A CA 1
ATOM 847 C C . ARG A 1 106 ? 19.067 -0.044 -11.132 1.00 92.94 106 ARG A C 1
ATOM 849 O O . ARG A 1 106 ? 19.967 -0.846 -10.901 1.00 92.94 106 ARG A O 1
ATOM 856 N N . ASP A 1 107 ? 18.711 0.916 -10.288 1.00 93.75 107 ASP A N 1
ATOM 857 C CA . ASP A 1 107 ? 19.217 1.053 -8.922 1.00 93.75 107 ASP A CA 1
ATOM 858 C C . ASP A 1 107 ? 18.419 0.223 -7.898 1.00 93.75 107 ASP A C 1
ATOM 860 O O . ASP A 1 107 ? 18.752 0.226 -6.715 1.00 93.75 107 ASP A O 1
ATOM 864 N N . GLY A 1 108 ? 17.402 -0.520 -8.351 1.00 92.81 108 GLY A N 1
ATOM 865 C CA . GLY A 1 108 ? 16.539 -1.357 -7.521 1.00 92.81 108 GLY A CA 1
ATOM 866 C C . GLY A 1 108 ? 15.373 -0.606 -6.879 1.00 92.81 108 GLY A C 1
ATOM 867 O O . GLY A 1 108 ? 14.585 -1.224 -6.161 1.00 92.81 108 GLY A O 1
ATOM 868 N N . THR A 1 109 ? 15.232 0.700 -7.129 1.00 95.69 109 THR A N 1
ATOM 869 C CA . THR A 1 109 ? 14.052 1.447 -6.686 1.00 95.69 109 THR A CA 1
ATOM 870 C C . THR A 1 109 ? 12.808 0.951 -7.414 1.00 95.69 109 THR A C 1
ATOM 872 O O . THR A 1 109 ? 12.840 0.561 -8.585 1.00 95.69 109 THR A O 1
ATOM 875 N N . LEU A 1 110 ? 11.688 0.937 -6.700 1.00 96.19 110 LEU A N 1
ATOM 876 C CA . LEU A 1 110 ? 10.400 0.541 -7.241 1.00 96.19 110 LEU A CA 1
ATOM 877 C C . LEU A 1 110 ? 9.536 1.775 -7.460 1.00 96.19 110 LEU A C 1
ATOM 879 O O . LEU A 1 110 ? 9.481 2.670 -6.625 1.00 96.19 110 LEU A O 1
ATOM 883 N N . ARG A 1 111 ? 8.791 1.785 -8.560 1.00 93.56 111 ARG A N 1
ATOM 884 C CA . ARG A 1 111 ? 7.741 2.763 -8.832 1.00 93.56 111 ARG A CA 1
ATOM 885 C C . ARG A 1 111 ? 6.394 2.072 -8.926 1.00 93.56 111 ARG A C 1
ATOM 887 O O . ARG A 1 111 ? 6.254 1.086 -9.652 1.00 93.56 111 ARG A O 1
ATOM 894 N N . VAL A 1 112 ? 5.388 2.611 -8.245 1.00 92.50 112 VAL A N 1
ATOM 895 C CA . VAL A 1 112 ? 4.022 2.087 -8.315 1.00 92.50 112 VAL A CA 1
ATOM 896 C C . VAL A 1 112 ? 3.350 2.484 -9.628 1.00 92.50 112 VAL A C 1
ATOM 898 O O . VAL A 1 112 ? 3.312 3.652 -10.001 1.00 92.50 112 VAL A O 1
ATOM 901 N N . VAL A 1 113 ? 2.804 1.489 -10.326 1.00 89.44 113 VAL A N 1
ATOM 902 C CA . VAL A 1 113 ? 2.081 1.632 -11.602 1.00 89.44 113 VAL A CA 1
ATOM 903 C C . VAL A 1 113 ? 0.579 1.494 -11.388 1.00 89.44 113 VAL A C 1
ATOM 905 O O . VAL A 1 113 ? -0.198 2.259 -11.954 1.00 89.44 113 VAL A O 1
ATOM 908 N N . ASP A 1 114 ? 0.186 0.522 -10.562 1.00 89.75 114 ASP A N 1
ATOM 909 C CA . ASP A 1 114 ? -1.176 0.337 -10.069 1.00 89.75 114 ASP A CA 1
ATOM 910 C C . ASP A 1 114 ? -1.158 0.025 -8.569 1.00 89.75 114 ASP A C 1
ATOM 912 O O . ASP A 1 114 ? -0.253 -0.634 -8.051 1.00 89.75 114 ASP A O 1
ATOM 916 N N . GLY A 1 115 ? -2.194 0.495 -7.875 1.00 91.81 115 GLY A N 1
ATOM 917 C CA . GLY A 1 115 ? -2.340 0.357 -6.432 1.00 91.81 115 GLY A CA 1
ATOM 918 C C . GLY A 1 115 ? -1.836 1.549 -5.621 1.00 91.81 115 GLY A C 1
ATOM 919 O O . GLY A 1 115 ? -1.805 1.449 -4.397 1.00 91.81 115 GLY A O 1
ATOM 920 N N . VAL A 1 116 ? -1.532 2.686 -6.264 1.00 91.25 116 VAL A N 1
ATOM 921 C CA . VAL A 1 116 ? -1.113 3.936 -5.595 1.00 91.25 116 VAL A CA 1
ATOM 922 C C . VAL A 1 116 ? -2.083 4.304 -4.472 1.00 91.25 116 VAL A C 1
ATOM 924 O O . VAL A 1 116 ? -1.692 4.323 -3.315 1.00 91.25 116 VAL A O 1
ATOM 927 N N . GLN A 1 117 ? -3.380 4.461 -4.770 1.00 90.56 117 GLN A N 1
ATOM 928 C CA . GLN A 1 117 ? -4.392 4.811 -3.757 1.00 90.56 117 GLN A CA 1
ATOM 929 C C . GLN A 1 117 ? -4.455 3.806 -2.597 1.00 90.56 117 GLN A C 1
ATOM 931 O O . GLN A 1 117 ? -4.716 4.196 -1.460 1.00 90.56 117 GLN A O 1
ATOM 936 N N . ARG A 1 118 ? -4.198 2.518 -2.866 1.00 95.31 118 ARG A N 1
ATOM 937 C CA . ARG A 1 118 ? -4.213 1.464 -1.846 1.00 95.31 118 ARG A CA 1
ATOM 938 C C . ARG A 1 118 ? -3.019 1.589 -0.907 1.00 95.31 118 ARG A C 1
ATOM 940 O O . ARG A 1 118 ? -3.217 1.631 0.303 1.00 95.31 118 ARG A O 1
ATOM 947 N N . LEU A 1 119 ? -1.806 1.699 -1.450 1.00 95.81 119 LEU A N 1
ATOM 948 C CA . LEU A 1 119 ? -0.598 1.876 -0.643 1.00 95.81 119 LEU A CA 1
ATOM 949 C C . LEU A 1 119 ? -0.593 3.217 0.086 1.00 95.81 119 LEU A C 1
ATOM 951 O O . LEU A 1 119 ? -0.325 3.225 1.280 1.00 95.81 119 LEU A O 1
ATOM 955 N N . THR A 1 120 ? -0.985 4.311 -0.573 1.00 93.62 120 THR A N 1
ATOM 956 C CA . THR A 1 120 ? -1.144 5.623 0.071 1.00 93.62 120 THR A CA 1
ATOM 957 C C . THR A 1 120 ? -2.136 5.551 1.224 1.00 93.62 120 THR A C 1
ATOM 959 O O . THR A 1 120 ? -1.845 6.030 2.306 1.00 93.62 120 THR A O 1
ATOM 962 N N . THR A 1 121 ? -3.292 4.907 1.043 1.00 94.12 121 THR A N 1
ATOM 963 C CA . THR A 1 121 ? -4.287 4.780 2.119 1.00 94.12 121 THR A CA 1
ATOM 964 C C . THR A 1 121 ? -3.750 3.989 3.312 1.00 94.12 121 THR A C 1
ATOM 966 O O . THR A 1 121 ? -3.976 4.377 4.457 1.00 94.12 121 THR A O 1
ATOM 969 N N . ILE A 1 122 ? -3.063 2.872 3.063 1.00 96.62 122 ILE A N 1
ATOM 970 C CA . ILE A 1 122 ? -2.487 2.045 4.131 1.00 96.62 122 ILE A CA 1
ATOM 971 C C . ILE A 1 122 ? -1.360 2.808 4.837 1.00 96.62 122 ILE A C 1
ATOM 973 O O . ILE A 1 122 ? -1.279 2.774 6.063 1.00 96.62 122 ILE A O 1
ATOM 977 N N . HIS A 1 123 ? -0.528 3.520 4.078 1.00 95.44 123 HIS A N 1
ATOM 978 C CA . HIS A 1 123 ? 0.537 4.370 4.602 1.00 95.44 123 HIS A CA 1
ATOM 979 C C . HIS A 1 123 ? -0.022 5.505 5.461 1.00 95.44 123 HIS A C 1
ATOM 981 O O . HIS A 1 123 ? 0.310 5.567 6.641 1.00 95.44 123 HIS A O 1
ATOM 987 N N . ASP A 1 124 ? -0.972 6.284 4.938 1.00 93.50 124 ASP A N 1
ATOM 988 C CA . ASP A 1 124 ? -1.666 7.357 5.659 1.00 93.50 124 ASP A CA 1
ATOM 989 C C . ASP A 1 124 ? -2.249 6.863 6.992 1.00 93.50 124 ASP A C 1
ATOM 991 O O . ASP A 1 124 ? -2.182 7.567 7.998 1.00 93.50 124 ASP A O 1
ATOM 995 N N . PHE A 1 125 ? -2.845 5.664 7.008 1.00 95.38 125 PHE A N 1
ATOM 996 C CA . PHE A 1 125 ? -3.440 5.083 8.213 1.00 95.38 125 PHE A CA 1
ATOM 997 C C . PHE A 1 125 ? -2.387 4.732 9.273 1.00 95.38 125 PHE A C 1
ATOM 999 O O . PHE A 1 125 ? -2.592 5.003 10.454 1.00 95.38 125 PHE A O 1
ATOM 1006 N N . VAL A 1 126 ? -1.270 4.128 8.855 1.00 95.31 126 VAL A N 1
ATOM 1007 C CA . VAL A 1 126 ? -0.248 3.563 9.754 1.00 95.31 126 VAL A CA 1
ATOM 1008 C C . VAL A 1 126 ? 0.809 4.583 10.179 1.00 95.31 126 VAL A C 1
ATOM 1010 O O . VAL A 1 126 ? 1.282 4.530 11.311 1.00 95.31 126 VAL A O 1
ATOM 1013 N N . ARG A 1 127 ? 1.223 5.470 9.272 1.00 91.94 127 ARG A N 1
ATOM 1014 C CA . ARG A 1 127 ? 2.322 6.432 9.465 1.00 91.94 127 ARG A CA 1
ATOM 1015 C C . ARG A 1 127 ? 1.845 7.862 9.704 1.00 91.94 127 ARG A C 1
ATOM 1017 O O . ARG A 1 127 ? 2.631 8.686 10.161 1.00 91.94 127 ARG A O 1
ATOM 1024 N N . GLY A 1 128 ? 0.566 8.140 9.457 1.00 82.38 128 GLY A N 1
ATOM 1025 C CA . GLY A 1 128 ? 0.061 9.505 9.390 1.00 82.38 128 GLY A CA 1
ATOM 1026 C C . GLY A 1 128 ? 0.351 10.107 8.019 1.00 82.38 128 GLY A C 1
ATOM 1027 O O . GLY A 1 128 ? 1.467 10.034 7.513 1.00 82.38 128 GLY A O 1
ATOM 1028 N N . GLY A 1 129 ? -0.676 10.672 7.385 1.00 67.69 129 GLY A N 1
ATOM 1029 C CA . GLY A 1 129 ? -0.505 11.381 6.116 1.00 67.69 129 GLY A CA 1
ATOM 1030 C C . GLY A 1 129 ? 0.243 12.709 6.297 1.00 67.69 129 GLY A C 1
ATOM 1031 O O . GLY A 1 129 ? 0.559 13.131 7.409 1.00 67.69 129 GLY A O 1
ATOM 1032 N N . SER A 1 130 ? 0.443 13.447 5.205 1.00 54.25 130 SER A N 1
ATOM 1033 C CA . SER A 1 130 ? 1.190 14.722 5.180 1.00 54.25 130 SER A CA 1
ATOM 1034 C C . SER A 1 130 ? 0.582 15.882 6.003 1.00 54.25 130 SER A C 1
ATOM 1036 O O . SER A 1 130 ? 1.086 17.000 5.935 1.00 54.25 130 SER A O 1
ATOM 1038 N N . GLY A 1 131 ? -0.514 15.660 6.739 1.00 46.75 131 GLY A N 1
ATOM 1039 C CA . GLY A 1 131 ? -1.333 16.696 7.381 1.00 46.75 131 GLY A CA 1
ATOM 1040 C C . GLY A 1 131 ? -1.293 16.763 8.913 1.00 46.75 131 GLY A C 1
ATOM 1041 O O . GLY A 1 131 ? -1.952 17.638 9.470 1.00 46.75 131 GLY A O 1
ATOM 1042 N N . GLY A 1 132 ? -0.566 15.882 9.610 1.00 51.81 132 GLY A N 1
ATOM 1043 C CA . GLY A 1 132 ? -0.478 15.911 11.077 1.00 51.81 132 GLY A CA 1
ATOM 1044 C C . GLY A 1 132 ? -0.192 14.553 11.720 1.00 51.81 132 GLY A C 1
ATOM 1045 O O . GLY A 1 132 ? -0.228 13.518 11.061 1.00 51.81 132 GLY A O 1
ATOM 1046 N N . SER A 1 133 ? 0.115 14.568 13.020 1.00 51.03 133 SER A N 1
ATOM 1047 C CA . SER A 1 133 ? 0.380 13.366 13.817 1.00 51.03 133 SER A CA 1
ATOM 1048 C C . SER A 1 133 ? -0.89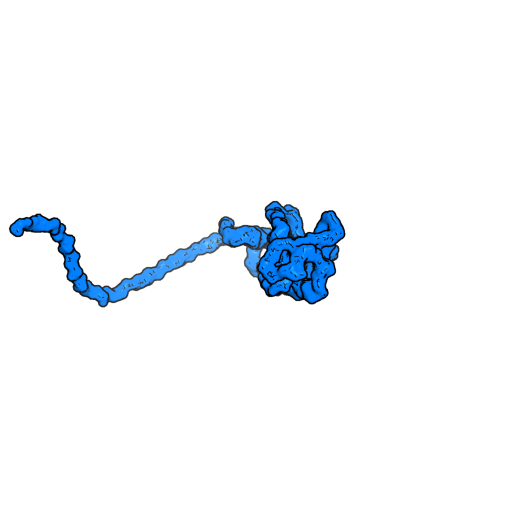4 12.537 14.013 1.00 51.03 133 SER A C 1
ATOM 1050 O O . SER A 1 133 ? -1.866 13.040 14.576 1.00 51.03 133 SER A O 1
ATOM 1052 N N . GLY A 1 134 ? -0.845 11.271 13.595 1.00 63.62 134 GLY A N 1
ATOM 1053 C CA . GLY A 1 134 ? -1.953 10.317 13.640 1.00 63.62 134 GLY A CA 1
ATOM 1054 C C . GLY A 1 134 ? -2.690 10.260 12.302 1.00 63.62 134 GLY A C 1
ATOM 1055 O O . GLY A 1 134 ? -3.179 11.275 11.819 1.00 63.62 134 GLY A O 1
ATOM 1056 N N . GLY A 1 135 ? -2.749 9.076 11.682 1.00 82.44 135 GLY A N 1
ATOM 1057 C CA . GLY A 1 135 ? -3.524 8.823 10.459 1.00 82.44 135 GLY A CA 1
ATOM 1058 C C . GLY A 1 135 ? -5.023 9.101 10.617 1.00 82.44 135 GLY A C 1
ATOM 1059 O O . GLY A 1 135 ? -5.458 9.759 11.553 1.00 82.44 135 GLY A O 1
ATOM 1060 N N . PHE A 1 136 ? -5.865 8.582 9.728 1.00 91.38 136 PHE A N 1
ATOM 1061 C CA . PHE A 1 136 ? -7.322 8.714 9.887 1.00 91.38 136 PHE A CA 1
ATOM 1062 C C . PHE A 1 136 ? -7.900 7.626 10.813 1.00 91.38 136 PHE A C 1
ATOM 1064 O O . PHE A 1 136 ? -7.331 6.540 10.918 1.00 91.38 136 PHE A O 1
ATOM 1071 N N . SER A 1 137 ? -9.036 7.896 11.463 1.00 92.94 137 SER A N 1
ATOM 1072 C CA . SER A 1 137 ? -9.794 6.893 12.223 1.00 92.94 137 SER A CA 1
ATOM 1073 C C . SER A 1 137 ? -10.670 6.032 11.304 1.00 92.94 137 SER A C 1
ATOM 1075 O O . SER A 1 137 ? -11.102 6.464 10.230 1.00 92.94 137 SER A O 1
ATOM 1077 N N . LEU A 1 138 ? -10.941 4.790 11.709 1.00 93.56 138 LEU A N 1
ATOM 1078 C CA . LEU A 1 138 ? -11.781 3.877 10.931 1.00 93.56 138 LEU A CA 1
ATOM 1079 C C . LEU A 1 138 ? -13.272 4.156 11.133 1.00 93.56 138 LEU A C 1
ATOM 1081 O O . LEU A 1 138 ? -13.860 3.734 12.121 1.00 93.56 138 LEU A O 1
ATOM 1085 N N . GLU A 1 139 ? -13.899 4.807 10.158 1.00 91.75 139 GLU A N 1
ATOM 1086 C CA . GLU A 1 139 ? -15.333 5.115 10.178 1.00 91.75 139 GLU A CA 1
ATOM 1087 C C . GLU A 1 139 ? -16.111 4.328 9.118 1.00 91.75 139 GLU A C 1
ATOM 1089 O O . GLU A 1 139 ? -15.638 4.114 7.999 1.00 91.75 139 GLU A O 1
ATOM 1094 N N . GLY A 1 140 ? -17.350 3.944 9.439 1.00 87.00 140 GLY A N 1
ATOM 1095 C CA . GLY A 1 140 ? -18.261 3.320 8.473 1.00 87.00 140 GLY A CA 1
ATOM 1096 C C . GLY A 1 140 ? -17.843 1.917 8.020 1.00 87.00 140 GLY A C 1
ATOM 1097 O O . GLY A 1 140 ? -17.996 1.588 6.838 1.00 87.00 140 GLY A O 1
ATOM 1098 N N . LEU A 1 141 ? -17.323 1.108 8.948 1.00 91.44 141 LEU A N 1
ATOM 1099 C CA . LEU A 1 141 ? -17.057 -0.329 8.789 1.00 91.44 141 LEU A CA 1
ATOM 1100 C C . LEU A 1 141 ? -18.378 -1.124 8.632 1.00 91.44 141 LEU A C 1
ATOM 1102 O O . LEU A 1 141 ? -19.455 -0.575 8.845 1.00 91.44 141 LEU A O 1
ATOM 1106 N N . ALA A 1 142 ? -18.351 -2.375 8.151 1.00 90.19 142 ALA A N 1
ATOM 1107 C CA . ALA A 1 142 ? -19.562 -3.235 8.083 1.00 90.19 142 ALA A CA 1
ATOM 1108 C C . ALA A 1 142 ? -19.428 -4.526 8.874 1.00 90.19 142 ALA A C 1
ATOM 1110 O O . ALA A 1 142 ? -20.447 -5.152 9.142 1.00 90.19 142 ALA A O 1
ATOM 1111 N N . TYR A 1 143 ? -18.207 -4.961 9.169 1.00 91.00 143 TYR A N 1
ATOM 1112 C CA . TYR A 1 143 ? -17.959 -6.286 9.718 1.00 91.00 143 TYR A CA 1
ATOM 1113 C C . TYR A 1 143 ? -17.188 -6.251 11.036 1.00 91.00 143 TYR A C 1
ATOM 1115 O O . TYR A 1 143 ? -17.304 -7.199 11.808 1.00 91.00 143 TYR A O 1
ATOM 1123 N N . ILE A 1 144 ? -16.388 -5.209 11.300 1.00 90.75 144 ILE A N 1
ATOM 1124 C CA . ILE A 1 144 ? -15.564 -5.129 12.516 1.00 90.75 144 ILE A CA 1
ATOM 1125 C C . ILE A 1 144 ? -15.926 -3.892 13.343 1.00 90.75 144 ILE A C 1
ATOM 1127 O O . ILE A 1 144 ? -15.312 -2.838 13.197 1.00 90.75 144 ILE A O 1
ATOM 1131 N N . ASP A 1 145 ? -16.864 -4.033 14.275 1.00 89.19 145 ASP A N 1
ATOM 1132 C CA . ASP A 1 145 ? -17.285 -2.910 15.123 1.00 89.19 145 ASP A CA 1
ATOM 1133 C C . ASP A 1 145 ? -16.214 -2.515 16.157 1.00 89.19 145 ASP A C 1
ATOM 1135 O O . ASP A 1 145 ? -15.993 -1.328 16.391 1.00 89.19 145 ASP A O 1
ATOM 1139 N N . ASP A 1 146 ? -15.468 -3.486 16.699 1.00 89.12 146 ASP A N 1
ATOM 1140 C CA . ASP A 1 146 ? -14.488 -3.317 17.793 1.00 89.12 146 ASP A CA 1
ATOM 1141 C C . ASP A 1 146 ? -13.317 -2.361 17.493 1.00 89.12 146 ASP A C 1
ATOM 1143 O O . ASP A 1 146 ? -12.561 -1.976 18.399 1.00 89.12 146 ASP A O 1
ATOM 1147 N N . VAL A 1 147 ? -13.112 -2.021 16.221 1.00 92.12 147 VAL A N 1
ATOM 1148 C CA . VAL A 1 147 ? -12.046 -1.119 15.757 1.00 92.12 147 VAL A CA 1
ATOM 1149 C C . VAL A 1 147 ? -12.578 0.170 15.135 1.00 92.12 147 VAL A C 1
ATOM 1151 O O . VAL A 1 147 ? -11.789 0.995 14.681 1.00 92.12 147 VAL A O 1
ATOM 1154 N N . THR A 1 148 ? -13.897 0.362 15.143 1.00 93.81 148 THR A N 1
ATOM 1155 C CA . THR A 1 148 ? -14.532 1.597 14.675 1.00 93.81 148 THR A CA 1
ATOM 1156 C C . THR A 1 148 ? -14.081 2.781 15.529 1.00 93.81 148 THR A C 1
ATOM 1158 O O . THR A 1 148 ? -13.929 2.664 16.746 1.00 93.81 148 THR A O 1
ATOM 1161 N N . GLY A 1 149 ? -13.829 3.917 14.884 1.00 92.94 149 GLY A N 1
ATOM 1162 C CA . GLY A 1 149 ? -13.350 5.152 15.500 1.00 92.94 149 GLY A CA 1
ATOM 1163 C C . GLY A 1 149 ? -11.874 5.141 15.903 1.00 92.94 149 GLY A C 1
ATOM 1164 O O . GLY A 1 149 ? -11.370 6.170 16.337 1.00 92.94 149 GLY A O 1
ATOM 1165 N N . LYS A 1 150 ? -11.159 4.018 15.748 1.00 93.88 150 LYS A N 1
ATOM 1166 C CA . LYS A 1 150 ? -9.758 3.900 16.175 1.00 93.88 150 LYS A CA 1
ATOM 1167 C C . LYS A 1 150 ? -8.784 4.320 15.083 1.00 93.88 150 LYS A C 1
ATOM 1169 O O . LYS A 1 150 ? -8.949 3.962 13.914 1.00 93.88 150 LYS A O 1
ATOM 1174 N N . HIS A 1 151 ? -7.730 5.015 15.486 1.00 94.56 151 HIS A N 1
ATOM 1175 C CA . HIS A 1 151 ? -6.494 5.171 14.731 1.00 94.56 151 HIS A CA 1
ATOM 1176 C C . HIS A 1 151 ? -5.649 3.892 14.818 1.00 94.56 151 HIS A C 1
ATOM 1178 O O . HIS A 1 151 ? -5.879 3.024 15.664 1.00 94.56 151 HIS A O 1
ATOM 1184 N N . PHE A 1 152 ? -4.637 3.772 13.955 1.00 95.38 152 PHE A N 1
ATOM 1185 C CA . PHE A 1 152 ? -3.762 2.597 13.926 1.00 95.38 152 PHE A CA 1
ATOM 1186 C C . PHE A 1 152 ? -3.136 2.271 15.295 1.00 95.38 152 PHE A C 1
ATOM 1188 O O . PHE A 1 152 ? -3.148 1.114 15.717 1.00 95.38 152 PHE A O 1
ATOM 1195 N N . GLU A 1 153 ? -2.641 3.285 16.008 1.00 93.50 153 GLU A N 1
ATOM 1196 C CA . GLU A 1 153 ? -1.981 3.130 17.314 1.00 93.50 153 GLU A CA 1
ATOM 1197 C C . GLU A 1 153 ? -2.928 2.622 18.412 1.00 93.50 153 GLU A C 1
ATOM 1199 O O . GLU A 1 153 ? -2.495 1.962 19.356 1.00 93.50 153 GLU A O 1
ATOM 1204 N N . GLU A 1 154 ? -4.230 2.870 18.264 1.00 94.62 154 GLU A N 1
ATOM 1205 C CA . GLU A 1 154 ? -5.272 2.469 19.214 1.00 94.62 154 GLU A CA 1
ATOM 1206 C C . GLU A 1 154 ? -5.796 1.050 18.944 1.00 94.62 154 GLU A C 1
ATOM 1208 O O . GLU A 1 154 ? -6.541 0.478 19.750 1.00 94.62 154 GLU A O 1
ATOM 1213 N N . LEU A 1 155 ? -5.425 0.448 17.809 1.00 95.31 155 LEU A N 1
ATOM 1214 C CA . LEU A 1 155 ? -5.799 -0.925 17.501 1.00 95.31 155 LEU A CA 1
ATOM 1215 C C . LEU A 1 155 ? -5.133 -1.900 18.485 1.00 95.31 155 LEU A C 1
ATOM 1217 O O . LEU A 1 155 ? -3.945 -1.763 18.777 1.00 95.31 155 LEU A O 1
ATOM 1221 N N . PRO A 1 156 ? -5.830 -2.961 18.930 1.00 95.94 156 PRO A N 1
ATOM 1222 C CA . PRO A 1 156 ? -5.190 -4.065 19.636 1.00 95.94 1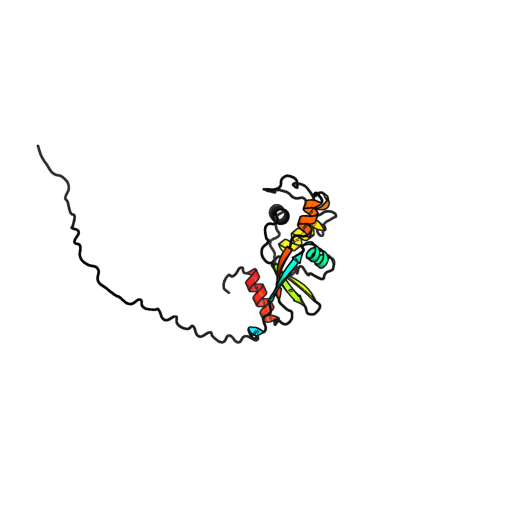56 PRO A CA 1
ATOM 1223 C C . PRO A 1 156 ? -3.969 -4.604 18.874 1.00 95.94 156 PRO A C 1
ATOM 1225 O O . PRO A 1 156 ? -4.010 -4.755 17.651 1.00 95.94 156 PRO A O 1
ATOM 1228 N N . ALA A 1 157 ? -2.907 -4.981 19.594 1.00 96.31 157 ALA A N 1
ATOM 1229 C CA . ALA A 1 157 ? -1.634 -5.415 19.002 1.00 96.31 157 ALA A CA 1
ATOM 1230 C C . ALA A 1 157 ? -1.779 -6.551 17.968 1.00 96.31 157 ALA A C 1
ATOM 1232 O O . ALA A 1 157 ? -1.017 -6.633 17.003 1.00 96.31 157 ALA A O 1
ATOM 1233 N N . LEU A 1 158 ? -2.783 -7.419 18.138 1.00 95.50 158 LEU A N 1
ATOM 1234 C CA . LEU A 1 158 ? -3.119 -8.457 17.165 1.00 95.50 158 LEU A CA 1
ATOM 1235 C C . LEU A 1 158 ? -3.473 -7.871 15.789 1.00 95.50 158 LEU A C 1
ATOM 1237 O O . LEU A 1 158 ? -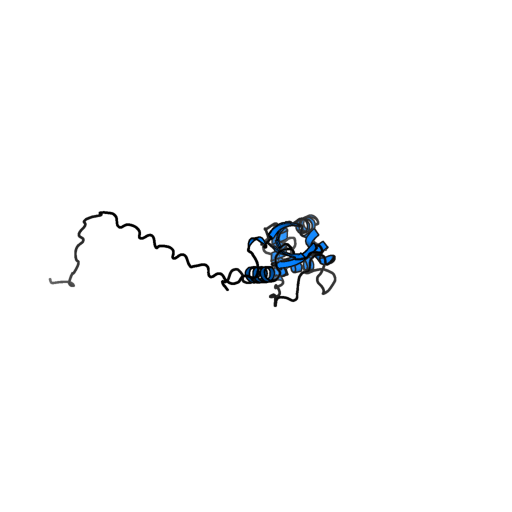2.970 -8.364 14.780 1.00 95.50 158 LEU A O 1
ATOM 1241 N N . TRP A 1 159 ? -4.307 -6.829 15.749 1.00 96.56 159 TRP A N 1
ATOM 1242 C CA . TRP A 1 159 ? -4.744 -6.169 14.518 1.00 96.56 159 TRP A CA 1
ATOM 1243 C C . TRP A 1 159 ? -3.606 -5.395 13.859 1.00 96.56 159 TRP A C 1
ATOM 1245 O O . TRP A 1 159 ? -3.408 -5.531 12.653 1.00 96.56 159 TRP A O 1
ATOM 1255 N N . GLN A 1 160 ? -2.792 -4.687 14.648 1.00 97.38 160 GLN A N 1
ATOM 1256 C CA . GLN A 1 160 ? -1.589 -4.018 14.140 1.00 97.38 160 GLN A CA 1
ATOM 1257 C C . GLN A 1 160 ? -0.630 -5.019 13.479 1.00 97.38 160 GLN A C 1
ATOM 1259 O O . GLN A 1 160 ? -0.171 -4.819 12.353 1.00 97.38 160 GLN A O 1
ATOM 1264 N N . ARG A 1 161 ? -0.365 -6.150 14.152 1.00 97.69 161 ARG A N 1
ATOM 1265 C CA . ARG A 1 161 ? 0.491 -7.218 13.618 1.00 97.69 161 ARG A CA 1
ATOM 1266 C C . ARG A 1 161 ? -0.105 -7.853 12.366 1.00 97.69 161 ARG A C 1
ATOM 1268 O O . ARG A 1 161 ? 0.634 -8.135 11.428 1.00 97.69 161 ARG A O 1
ATOM 1275 N N . ARG A 1 162 ? -1.420 -8.080 12.336 1.00 96.50 162 ARG A N 1
ATOM 1276 C CA . ARG A 1 162 ? -2.106 -8.634 11.164 1.00 96.50 162 ARG A CA 1
ATOM 1277 C C . ARG A 1 162 ? -1.967 -7.713 9.953 1.00 96.50 162 ARG A C 1
ATOM 1279 O O . ARG A 1 162 ? -1.601 -8.200 8.886 1.00 96.50 162 ARG A O 1
ATOM 1286 N N . LEU A 1 163 ? -2.190 -6.409 10.127 1.00 97.88 163 LEU A N 1
ATOM 1287 C CA . LEU A 1 163 ? -2.004 -5.424 9.063 1.00 97.88 163 LEU A CA 1
ATOM 1288 C C . LEU A 1 163 ? -0.568 -5.478 8.535 1.00 97.88 163 LEU A C 1
ATOM 1290 O O . LEU A 1 163 ? -0.361 -5.742 7.357 1.00 97.88 163 LEU A O 1
ATOM 1294 N N . HIS A 1 164 ? 0.429 -5.338 9.410 1.00 98.25 164 HIS A N 1
ATOM 1295 C CA . HIS A 1 164 ? 1.835 -5.348 9.001 1.00 98.25 164 HIS A CA 1
ATOM 1296 C C . HIS A 1 164 ? 2.276 -6.633 8.288 1.00 98.25 164 HIS A C 1
ATOM 1298 O O . HIS A 1 164 ? 3.055 -6.566 7.338 1.00 98.25 164 HIS A O 1
ATOM 1304 N N . ASN A 1 165 ? 1.784 -7.791 8.734 1.00 97.94 165 ASN A N 1
ATOM 1305 C CA . ASN A 1 165 ? 2.173 -9.091 8.188 1.00 97.94 165 ASN A CA 1
ATOM 1306 C C . ASN A 1 165 ? 1.382 -9.490 6.935 1.00 97.94 165 ASN A C 1
ATOM 1308 O O . ASN A 1 165 ? 1.706 -10.510 6.321 1.00 97.94 165 ASN A O 1
ATOM 1312 N N . THR A 1 166 ? 0.352 -8.726 6.558 1.00 98.25 166 THR A N 1
ATOM 1313 C CA . THR A 1 166 ? -0.428 -8.993 5.345 1.00 98.25 166 THR A CA 1
ATOM 1314 C C . THR A 1 166 ? 0.493 -8.970 4.131 1.00 98.25 166 THR A C 1
ATOM 1316 O O . THR A 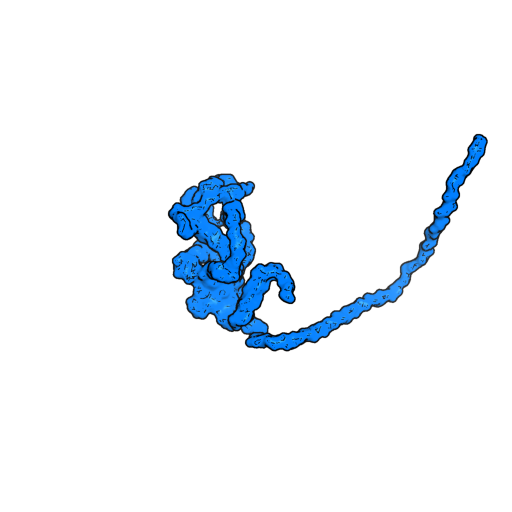1 166 ? 1.281 -8.040 3.964 1.00 98.25 166 THR A O 1
ATOM 1319 N N . GLN A 1 167 ? 0.403 -10.012 3.306 1.00 97.94 167 GLN A N 1
ATOM 1320 C CA . GLN A 1 167 ? 1.175 -10.132 2.075 1.00 97.94 167 GLN A CA 1
ATOM 1321 C C . GLN A 1 167 ? 0.370 -9.563 0.910 1.00 97.94 167 GLN A C 1
ATOM 1323 O O . GLN A 1 167 ? -0.792 -9.925 0.722 1.00 97.94 167 GLN A O 1
ATOM 1328 N N . ILE A 1 168 ? 0.998 -8.706 0.116 1.00 97.69 168 ILE A N 1
ATOM 1329 C CA . ILE A 1 168 ? 0.482 -8.264 -1.174 1.00 97.69 168 ILE A CA 1
ATOM 1330 C C . ILE A 1 168 ? 1.220 -8.983 -2.297 1.00 97.69 168 ILE A C 1
ATOM 1332 O O . ILE A 1 168 ? 2.409 -9.285 -2.188 1.00 97.69 168 ILE A O 1
ATOM 1336 N N . VAL A 1 169 ? 0.505 -9.243 -3.386 1.00 97.81 169 VAL A N 1
ATOM 1337 C CA . VAL A 1 169 ? 1.068 -9.795 -4.619 1.00 97.81 169 VAL A CA 1
ATOM 1338 C C . VAL A 1 169 ? 1.286 -8.645 -5.591 1.00 97.81 169 VAL A C 1
ATOM 1340 O O . VAL A 1 169 ? 0.360 -7.870 -5.834 1.00 97.81 169 VAL A O 1
ATOM 1343 N N . ALA A 1 170 ? 2.485 -8.539 -6.154 1.00 97.50 170 ALA A N 1
ATOM 1344 C CA . ALA A 1 170 ? 2.826 -7.518 -7.131 1.00 97.50 170 ALA A CA 1
ATOM 1345 C C . ALA A 1 170 ? 3.482 -8.128 -8.371 1.00 97.50 170 ALA A C 1
ATOM 1347 O O . ALA A 1 170 ? 4.357 -8.985 -8.268 1.00 97.50 170 ALA A O 1
ATOM 1348 N N . ASN A 1 171 ? 3.089 -7.650 -9.545 1.00 96.94 171 ASN A N 1
ATOM 1349 C CA . ASN A 1 171 ? 3.775 -7.921 -10.800 1.00 96.94 171 ASN A CA 1
ATOM 1350 C C . ASN A 1 171 ? 4.799 -6.810 -11.041 1.00 96.94 171 ASN A C 1
ATOM 1352 O O . ASN A 1 171 ? 4.431 -5.646 -11.200 1.00 96.94 171 ASN A O 1
ATOM 1356 N N . VAL A 1 172 ? 6.079 -7.166 -11.035 1.00 96.62 172 VAL A N 1
ATOM 1357 C CA . VAL A 1 172 ? 7.197 -6.227 -11.142 1.00 96.62 172 VAL A CA 1
ATOM 1358 C C . VAL A 1 172 ? 7.791 -6.303 -12.539 1.00 96.62 172 VAL A C 1
ATOM 1360 O O . VAL A 1 172 ? 8.241 -7.367 -12.966 1.00 96.62 172 VAL A O 1
ATOM 1363 N N . ILE A 1 173 ? 7.760 -5.180 -13.253 1.00 95.31 173 ILE A N 1
ATOM 1364 C CA . ILE A 1 173 ? 8.349 -5.025 -14.582 1.00 95.31 173 ILE A CA 1
ATOM 1365 C C . ILE A 1 173 ? 9.837 -4.733 -14.420 1.00 95.31 173 ILE A C 1
ATOM 1367 O O . ILE A 1 173 ? 10.214 -3.772 -13.752 1.00 95.31 173 ILE A O 1
ATOM 1371 N N . ASP A 1 174 ? 10.660 -5.566 -15.045 1.00 94.56 174 ASP A N 1
ATOM 1372 C CA . ASP A 1 174 ? 12.116 -5.492 -14.968 1.00 94.56 174 ASP A CA 1
ATOM 1373 C C . ASP A 1 174 ? 12.672 -4.281 -15.750 1.00 94.56 174 ASP A C 1
ATOM 1375 O O . ASP A 1 174 ? 12.162 -3.983 -16.843 1.00 94.56 174 ASP A O 1
ATOM 1379 N N . PRO A 1 175 ? 13.749 -3.628 -15.267 1.00 93.12 175 PRO A N 1
ATOM 1380 C CA . PRO A 1 175 ? 14.362 -2.464 -15.916 1.00 93.12 175 PRO A CA 1
ATOM 1381 C C . PRO A 1 175 ? 14.955 -2.743 -17.308 1.00 93.12 175 PRO A C 1
ATOM 1383 O O . PRO A 1 175 ? 15.271 -1.803 -18.043 1.00 93.12 175 PRO A O 1
ATOM 1386 N N . SER A 1 176 ? 15.137 -4.010 -17.696 1.00 92.00 176 SER A N 1
ATOM 1387 C CA . SER A 1 176 ? 15.534 -4.396 -19.057 1.00 92.00 176 SER A CA 1
ATOM 1388 C C . SER A 1 176 ? 14.395 -4.293 -20.077 1.00 92.00 176 SER A C 1
ATOM 1390 O O . SER A 1 176 ? 14.670 -4.265 -21.279 1.00 92.00 176 SER A O 1
ATOM 1392 N N . THR A 1 177 ? 13.139 -4.179 -19.625 1.00 91.12 177 THR A N 1
ATOM 1393 C CA . THR A 1 177 ? 11.986 -3.958 -20.506 1.00 91.12 177 THR A CA 1
ATOM 1394 C C . THR A 1 177 ? 12.106 -2.581 -21.174 1.00 91.12 177 THR A C 1
ATOM 1396 O O . THR A 1 177 ? 12.224 -1.572 -20.470 1.00 91.12 177 THR A O 1
ATOM 1399 N N . PRO A 1 178 ? 12.059 -2.476 -22.518 1.00 89.56 178 PRO A N 1
ATOM 1400 C CA . PRO A 1 178 ? 12.243 -1.194 -23.190 1.00 89.56 178 PRO A CA 1
ATOM 1401 C C . PRO A 1 178 ? 11.192 -0.159 -22.769 1.00 89.56 178 PRO A C 1
ATOM 1403 O O . PRO A 1 178 ? 9.997 -0.448 -22.694 1.00 89.56 178 PRO A O 1
ATOM 1406 N N . ARG A 1 179 ? 11.631 1.085 -22.546 1.00 84.81 179 ARG A N 1
ATOM 1407 C CA . ARG A 1 179 ? 10.786 2.173 -22.021 1.00 84.81 179 ARG A CA 1
ATOM 1408 C C . ARG A 1 179 ? 9.470 2.397 -22.790 1.00 84.81 179 ARG A C 1
ATOM 1410 O O . ARG A 1 179 ? 8.457 2.578 -22.118 1.00 84.81 179 ARG A O 1
ATOM 1417 N N . PRO A 1 180 ? 9.426 2.375 -24.140 1.00 84.06 180 PRO A N 1
ATOM 1418 C CA . PRO A 1 180 ? 8.160 2.499 -24.869 1.00 84.06 180 PRO A CA 1
ATOM 1419 C C . PRO A 1 180 ? 7.145 1.413 -24.484 1.00 84.06 180 PRO A C 1
ATOM 1421 O O . PRO A 1 180 ? 5.975 1.710 -24.267 1.00 84.06 180 PRO A O 1
ATOM 1424 N N . VAL A 1 181 ? 7.616 0.179 -24.292 1.00 85.06 181 VAL A N 1
ATOM 1425 C CA . VAL A 1 181 ? 6.781 -0.967 -23.906 1.00 85.06 181 VAL A CA 1
ATOM 1426 C C . VAL A 1 181 ? 6.260 -0.825 -22.494 1.00 85.06 181 VAL A C 1
ATOM 1428 O O . VAL A 1 181 ? 5.092 -1.086 -22.233 1.00 85.06 181 VAL A O 1
ATOM 1431 N N . MET A 1 182 ? 7.125 -0.389 -21.580 1.00 83.94 182 MET A N 1
ATOM 1432 C CA . MET A 1 182 ? 6.747 -0.134 -20.197 1.00 83.94 182 MET A CA 1
ATOM 1433 C C . MET A 1 182 ? 5.597 0.883 -20.126 1.00 83.94 182 MET A C 1
ATOM 1435 O O . MET A 1 182 ? 4.605 0.635 -19.446 1.00 83.94 182 MET A O 1
ATOM 1439 N N . LEU A 1 183 ? 5.676 1.975 -20.897 1.00 81.56 183 LEU A N 1
ATOM 1440 C CA . LEU A 1 183 ? 4.602 2.971 -20.985 1.00 81.56 183 LEU A CA 1
ATOM 1441 C C . LEU A 1 183 ? 3.302 2.381 -21.548 1.00 81.56 183 LEU A C 1
ATOM 1443 O O . LEU A 1 183 ? 2.222 2.709 -21.058 1.00 81.56 183 LEU A O 1
ATOM 1447 N N . ASP A 1 184 ? 3.380 1.500 -22.543 1.00 83.94 184 ASP A N 1
ATOM 1448 C CA . ASP A 1 184 ? 2.196 0.843 -23.101 1.00 83.94 184 ASP A CA 1
ATOM 1449 C C . ASP A 1 184 ? 1.575 -0.174 -22.134 1.00 83.94 184 ASP A C 1
ATOM 1451 O O . ASP A 1 184 ? 0.349 -0.231 -22.008 1.00 83.94 184 ASP A O 1
ATOM 1455 N N . ILE A 1 185 ? 2.391 -0.921 -21.383 1.00 84.31 185 ILE A N 1
ATOM 1456 C CA . ILE A 1 185 ? 1.920 -1.785 -20.292 1.00 84.31 185 ILE A CA 1
ATOM 1457 C C . ILE A 1 185 ? 1.198 -0.939 -19.237 1.00 84.31 185 ILE A C 1
ATOM 1459 O O . ILE A 1 185 ? 0.087 -1.283 -18.830 1.00 84.31 185 ILE A O 1
ATOM 1463 N N . PHE A 1 186 ? 1.777 0.200 -18.842 1.00 82.56 186 PHE A N 1
ATOM 1464 C CA . PHE A 1 186 ? 1.166 1.105 -17.866 1.00 82.56 186 PHE A CA 1
ATOM 1465 C C . PHE A 1 186 ? -0.195 1.614 -18.333 1.00 82.56 186 PHE A C 1
ATOM 1467 O O . PHE A 1 186 ? -1.143 1.626 -17.548 1.00 82.56 186 PHE A O 1
ATOM 1474 N N . LYS A 1 187 ? -0.312 2.015 -19.605 1.00 80.81 187 LYS A N 1
ATOM 1475 C CA . LYS A 1 187 ? -1.596 2.434 -20.181 1.00 80.81 187 LYS A CA 1
ATOM 1476 C C . LYS A 1 187 ? -2.616 1.306 -20.083 1.00 80.81 187 LYS A C 1
ATOM 1478 O O . LYS A 1 187 ? -3.681 1.524 -19.520 1.00 80.81 187 LYS A O 1
ATOM 1483 N N . ARG A 1 188 ? -2.266 0.097 -20.539 1.00 82.75 188 ARG A N 1
ATOM 1484 C CA . ARG A 1 188 ? -3.172 -1.065 -20.554 1.00 82.75 188 ARG A CA 1
ATOM 1485 C C . ARG A 1 188 ? -3.700 -1.421 -19.166 1.00 82.75 188 ARG A C 1
ATOM 1487 O O . ARG A 1 188 ? -4.906 -1.620 -19.021 1.00 82.75 188 ARG A O 1
ATOM 1494 N N . ILE A 1 189 ? -2.821 -1.447 -18.162 1.00 82.44 189 ILE A N 1
ATOM 1495 C CA . ILE A 1 189 ? -3.190 -1.716 -16.763 1.00 82.44 189 ILE A CA 1
ATOM 1496 C C . ILE A 1 189 ? -4.194 -0.669 -16.261 1.00 82.44 189 ILE A C 1
ATOM 1498 O O . ILE A 1 189 ? -5.224 -1.022 -15.694 1.00 82.44 189 ILE A O 1
ATOM 1502 N N . ASN A 1 190 ? -3.935 0.613 -16.525 1.00 68.56 190 ASN A N 1
ATOM 1503 C CA . ASN A 1 190 ? -4.764 1.711 -16.024 1.00 68.56 190 ASN A CA 1
ATOM 1504 C C . ASN A 1 190 ? -6.081 1.908 -16.797 1.00 68.56 190 ASN A C 1
ATOM 1506 O O . ASN A 1 190 ? -7.035 2.453 -16.251 1.00 68.56 190 ASN A O 1
ATOM 1510 N N . THR A 1 191 ? -6.169 1.451 -18.050 1.00 69.25 191 THR A N 1
ATOM 1511 C CA . THR A 1 191 ? -7.398 1.515 -18.870 1.00 69.25 191 THR A CA 1
ATOM 1512 C C . THR A 1 191 ? -8.372 0.354 -18.633 1.00 69.25 191 THR A C 1
ATOM 1514 O O . THR A 1 191 ? -9.391 0.256 -19.321 1.00 69.25 191 THR A O 1
ATOM 1517 N N . GLY A 1 192 ? -8.069 -0.550 -17.692 1.00 61.34 192 GLY A N 1
ATOM 1518 C CA . GLY A 1 192 ? -8.961 -1.652 -17.317 1.00 61.34 192 GLY A CA 1
ATOM 1519 C C . GLY A 1 192 ? -9.270 -2.630 -18.455 1.00 61.34 192 GLY A C 1
ATOM 1520 O O . GLY A 1 192 ? -10.331 -3.244 -18.453 1.00 61.34 192 GLY A O 1
ATOM 1521 N N . GLY A 1 193 ? -8.381 -2.749 -19.448 1.00 51.62 193 GLY A N 1
ATOM 1522 C CA . GLY A 1 193 ? -8.605 -3.612 -20.610 1.00 51.62 193 GLY A CA 1
ATOM 1523 C C . GLY A 1 193 ? -9.592 -3.069 -21.651 1.00 51.62 193 GLY A C 1
ATOM 1524 O O . GLY A 1 193 ? -10.004 -3.829 -22.522 1.00 51.62 193 GLY A O 1
ATOM 1525 N N . THR A 1 194 ? -9.957 -1.782 -21.607 1.00 38.91 194 THR A N 1
ATOM 1526 C CA . THR A 1 194 ? -10.671 -1.158 -22.735 1.00 38.91 194 THR A CA 1
ATOM 1527 C C . THR A 1 194 ? -9.749 -1.179 -23.964 1.00 38.91 194 THR A C 1
ATOM 1529 O O . THR A 1 194 ? -8.613 -0.710 -23.840 1.00 38.91 194 THR A O 1
ATOM 1532 N N . PRO A 1 195 ? -10.168 -1.738 -25.118 1.00 40.78 195 PRO A N 1
ATOM 1533 C CA . PRO A 1 195 ? -9.337 -1.759 -26.320 1.00 40.78 195 PRO A CA 1
ATOM 1534 C C . PRO A 1 195 ? -8.940 -0.336 -26.729 1.00 40.78 195 PRO A C 1
ATOM 1536 O O . PRO A 1 195 ? -9.773 0.571 -26.673 1.00 40.78 195 PRO A O 1
ATOM 1539 N N . LEU A 1 196 ? -7.667 -0.156 -27.094 1.00 45.22 196 LEU A N 1
ATOM 1540 C CA . LEU A 1 196 ? -7.157 1.063 -27.732 1.00 45.22 196 LEU A CA 1
ATOM 1541 C C . LEU A 1 196 ? -7.563 1.106 -29.204 1.00 45.22 196 LEU A C 1
ATOM 1543 O O . LEU A 1 196 ? -7.548 0.021 -29.828 1.00 45.22 196 LEU A O 1
#